Protein AF-A0A7C1KER1-F1 (afdb_monomer_lite)

Secondary structure (DSSP, 8-state):
--HHHHHHHHHHHHHHIIIIIHHHHHHHH-SSPPTTHHHHHHHHHHHHHHHHHHHHHHHHHSTTTS--TTT--SEEEEE-SEEEEEEEEEEETTEEPB-TTSSBPEEEEEEEE-SSSSS--EEETTT-PBP-SEEE-TTS-EEEEEEEEE--STTSPPEEEEE-EEESSTT-EEEPSSTTTSEEEETTSS-EEESSSTTEEEEE-HHHHHHHHHHHHHHHHHHHHIIIIIT---HHHHHHHHHHHHHHIIIIIHHHHHGGGSPPPPPPPP------------------------

pLDDT: mean 89.61, std 12.93, range [46.53, 98.62]

Structure (mmCIF, N/CA/C/O backbone):
data_AF-A0A7C1KER1-F1
#
_entry.id   AF-A0A7C1KER1-F1
#
loop_
_atom_site.group_PDB
_atom_site.id
_atom_site.type_symbol
_atom_site.label_atom_id
_atom_site.label_alt_id
_atom_site.label_comp_id
_atom_site.label_asym_id
_atom_site.label_entity_id
_atom_site.label_seq_id
_atom_site.pdbx_PDB_ins_code
_atom_site.Cartn_x
_atom_site.Cartn_y
_atom_site.Cartn_z
_atom_site.occupancy
_atom_site.B_iso_or_equiv
_atom_site.auth_seq_id
_atom_site.auth_comp_id
_atom_site.auth_asym_id
_atom_site.auth_atom_id
_atom_site.pdbx_PDB_model_num
ATOM 1 N N . MET A 1 1 ? -8.988 3.287 -21.711 1.00 72.38 1 MET A N 1
ATOM 2 C CA . MET A 1 1 ? -7.901 2.946 -22.658 1.00 72.38 1 MET A CA 1
ATOM 3 C C . MET A 1 1 ? -7.696 1.432 -22.670 1.00 72.38 1 MET A C 1
ATOM 5 O O . MET A 1 1 ? -7.763 0.826 -21.605 1.00 72.38 1 MET A O 1
ATOM 9 N N . SER A 1 2 ? -7.528 0.792 -23.833 1.00 92.00 2 SER A N 1
ATOM 10 C CA . SER A 1 2 ? -7.188 -0.641 -23.876 1.00 92.00 2 SER A CA 1
ATOM 11 C C . SER A 1 2 ? -5.742 -0.848 -23.399 1.00 92.00 2 SER A C 1
ATOM 13 O O . SER A 1 2 ? -4.897 0.019 -23.614 1.00 92.00 2 SER A O 1
ATOM 15 N N . LEU A 1 3 ? -5.445 -1.983 -22.750 1.00 94.56 3 LEU A N 1
ATOM 16 C CA . LEU A 1 3 ? -4.086 -2.287 -22.265 1.00 94.56 3 LEU A CA 1
ATOM 17 C C . LEU A 1 3 ? -3.060 -2.330 -23.409 1.00 94.56 3 LEU A C 1
ATOM 19 O O . LEU A 1 3 ? -1.920 -1.929 -23.224 1.00 94.56 3 LEU A O 1
ATOM 23 N N . ILE A 1 4 ? -3.483 -2.749 -24.604 1.00 96.69 4 ILE A N 1
ATOM 24 C CA . ILE A 1 4 ? -2.634 -2.782 -25.802 1.00 96.69 4 ILE A CA 1
ATOM 25 C C . ILE A 1 4 ? -2.242 -1.364 -26.234 1.00 96.69 4 ILE A C 1
ATOM 27 O O . ILE A 1 4 ? -1.081 -1.125 -26.548 1.00 96.69 4 ILE A O 1
ATOM 31 N N . LEU A 1 5 ? -3.185 -0.412 -26.228 1.00 96.50 5 LEU A N 1
ATOM 32 C CA . LEU A 1 5 ? -2.879 0.973 -26.593 1.00 96.50 5 LEU A CA 1
ATOM 33 C C . LEU A 1 5 ? -1.933 1.618 -25.575 1.00 96.50 5 LEU A C 1
ATOM 35 O O . LEU A 1 5 ? -0.994 2.303 -25.970 1.00 96.50 5 LEU A O 1
ATOM 39 N N . LEU A 1 6 ? -2.156 1.356 -24.280 1.00 96.19 6 LEU A N 1
ATOM 40 C CA . LEU A 1 6 ? -1.239 1.779 -23.223 1.00 96.19 6 LEU A CA 1
ATOM 41 C C . LEU A 1 6 ? 0.167 1.222 -23.466 1.00 96.19 6 LEU A C 1
ATOM 43 O O . LEU A 1 6 ? 1.127 1.985 -23.470 1.00 96.19 6 LEU A O 1
ATOM 47 N N . TRP A 1 7 ? 0.278 -0.085 -23.708 1.00 97.94 7 TRP A N 1
ATOM 48 C CA . TRP A 1 7 ? 1.554 -0.747 -23.964 1.00 97.94 7 TRP A CA 1
ATOM 49 C C . TRP A 1 7 ? 2.290 -0.136 -25.157 1.00 97.94 7 TRP A C 1
ATOM 51 O O . TRP A 1 7 ? 3.455 0.225 -25.027 1.00 97.94 7 TRP A O 1
ATOM 61 N N . LEU A 1 8 ? 1.605 0.057 -26.290 1.00 98.25 8 LEU A N 1
ATOM 62 C CA . LEU A 1 8 ? 2.191 0.674 -27.484 1.00 98.25 8 LEU A CA 1
ATOM 63 C C . LEU A 1 8 ? 2.715 2.086 -27.203 1.00 98.25 8 LEU A C 1
ATOM 65 O O . LEU A 1 8 ? 3.824 2.421 -27.617 1.00 98.25 8 LEU A O 1
ATOM 69 N N . LEU A 1 9 ? 1.942 2.902 -26.480 1.00 98.00 9 LEU A N 1
ATOM 70 C CA . LEU A 1 9 ? 2.344 4.259 -26.116 1.00 98.00 9 LEU A CA 1
ATOM 71 C C . LEU A 1 9 ? 3.572 4.250 -25.196 1.00 98.00 9 LEU A C 1
ATOM 73 O O . LEU A 1 9 ? 4.526 4.985 -25.438 1.00 98.00 9 LEU A O 1
ATOM 77 N N . VAL A 1 10 ? 3.566 3.397 -24.170 1.00 97.75 10 VAL A N 1
ATOM 78 C CA . VAL A 1 10 ? 4.682 3.265 -23.225 1.00 97.75 10 VAL A CA 1
ATOM 79 C C . VAL A 1 10 ? 5.945 2.794 -23.947 1.00 97.75 10 VAL A C 1
ATOM 81 O O . VAL A 1 10 ? 7.002 3.391 -23.763 1.00 97.75 10 VAL A O 1
ATOM 84 N N . VAL A 1 11 ? 5.847 1.782 -24.815 1.00 98.31 11 VAL A N 1
ATOM 85 C CA . VAL A 1 11 ? 6.980 1.296 -25.619 1.00 98.31 11 VAL A CA 1
ATOM 86 C C . VAL A 1 11 ? 7.509 2.391 -26.544 1.00 98.31 11 VAL A C 1
ATOM 88 O O . VAL A 1 11 ? 8.720 2.562 -26.632 1.00 98.31 11 VAL A O 1
ATOM 91 N N . LEU A 1 12 ? 6.641 3.168 -27.197 1.00 98.50 12 LEU A N 1
ATOM 92 C CA . LEU A 1 12 ? 7.066 4.264 -28.073 1.00 98.50 12 LEU A CA 1
ATOM 93 C C . LEU A 1 12 ? 7.839 5.348 -27.306 1.00 98.50 12 LEU A C 1
ATOM 95 O O . LEU A 1 12 ? 8.902 5.784 -27.751 1.00 98.50 12 LEU A O 1
ATOM 99 N N . VAL A 1 13 ? 7.332 5.759 -26.140 1.00 98.25 13 VAL A N 1
ATOM 100 C CA . VAL A 1 13 ? 7.991 6.755 -25.280 1.00 98.25 13 VAL A CA 1
ATOM 101 C C . VAL A 1 13 ? 9.328 6.226 -24.758 1.00 98.25 13 VAL A C 1
ATOM 103 O O . VAL A 1 13 ? 10.340 6.924 -24.834 1.00 98.25 13 VAL A O 1
ATOM 106 N N . LEU A 1 14 ? 9.364 4.979 -24.280 1.00 98.25 14 LEU A N 1
ATOM 107 C CA . LEU A 1 14 ? 10.594 4.345 -23.805 1.00 98.25 14 LEU A CA 1
ATOM 108 C C . LEU A 1 14 ? 11.610 4.147 -24.930 1.00 98.25 14 LEU A C 1
ATOM 110 O O . LEU A 1 14 ? 12.801 4.309 -24.695 1.00 98.25 14 LEU A O 1
ATOM 114 N N . PHE A 1 15 ? 11.170 3.845 -26.152 1.00 98.50 15 PHE A N 1
ATOM 115 C CA . PHE A 1 15 ? 12.058 3.750 -27.306 1.00 98.50 15 PHE A CA 1
ATOM 116 C C . PHE A 1 15 ? 12.732 5.092 -27.591 1.00 98.50 15 PHE A C 1
ATOM 118 O O . PHE A 1 15 ? 13.951 5.134 -27.737 1.00 98.50 15 PHE A O 1
ATOM 125 N N . ALA A 1 16 ? 11.973 6.191 -27.604 1.00 98.25 16 ALA A N 1
ATOM 126 C CA . ALA A 1 16 ? 12.541 7.526 -27.777 1.00 98.25 16 ALA A CA 1
ATOM 127 C C . ALA A 1 16 ? 13.537 7.874 -26.655 1.00 98.25 16 ALA A C 1
ATOM 129 O O . ALA A 1 16 ? 14.621 8.391 -26.934 1.00 98.25 16 ALA A O 1
ATOM 130 N N . LEU A 1 17 ? 13.207 7.532 -25.404 1.00 98.06 17 LEU A N 1
ATOM 131 C CA . LEU A 1 17 ? 14.088 7.723 -24.251 1.00 98.06 17 LEU A CA 1
ATOM 132 C C . LEU A 1 17 ? 15.383 6.904 -24.372 1.00 98.06 17 LEU A C 1
ATOM 134 O O . LEU A 1 17 ? 16.470 7.457 -24.218 1.00 98.06 17 LEU A O 1
ATOM 138 N N . PHE A 1 18 ? 15.285 5.606 -24.662 1.00 98.25 18 PHE A N 1
ATOM 139 C CA . PHE A 1 18 ? 16.445 4.722 -24.764 1.00 98.25 18 PHE A CA 1
ATOM 140 C C . PHE A 1 18 ? 17.305 5.027 -25.977 1.00 98.25 18 PHE A C 1
ATOM 142 O O . PHE A 1 18 ? 18.526 4.994 -25.874 1.00 98.25 18 PHE A O 1
ATOM 149 N N . TRP A 1 19 ? 16.697 5.345 -27.116 1.00 98.25 19 TRP A N 1
ATOM 150 C CA . TRP A 1 19 ? 17.455 5.661 -28.313 1.00 98.25 19 TRP A CA 1
ATOM 151 C C . TRP A 1 19 ? 18.110 7.039 -28.202 1.00 98.25 19 TRP A C 1
ATOM 153 O O . TRP A 1 19 ? 19.328 7.146 -28.299 1.00 98.25 19 TRP A O 1
ATOM 163 N N . 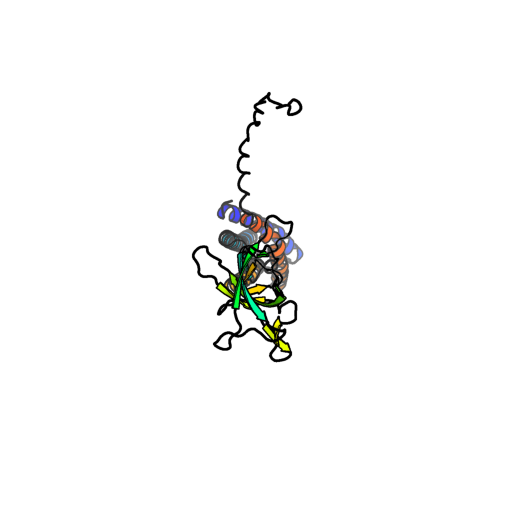GLY A 1 20 ? 17.333 8.091 -27.934 1.00 97.75 20 GLY A N 1
ATOM 164 C CA . GLY A 1 20 ? 17.857 9.454 -27.848 1.00 97.75 20 GLY A CA 1
ATOM 165 C C . GLY A 1 20 ? 18.735 9.669 -26.616 1.00 97.75 20 GLY A C 1
ATOM 166 O O . GLY A 1 20 ? 19.894 10.067 -26.731 1.00 97.75 20 GLY A O 1
ATOM 167 N N . GLY A 1 21 ? 18.206 9.362 -25.430 1.00 97.06 21 GLY A N 1
ATOM 168 C CA . GLY A 1 21 ? 18.941 9.497 -24.172 1.00 97.06 21 GLY A CA 1
ATOM 169 C C . GLY A 1 21 ? 20.136 8.551 -24.091 1.00 97.06 21 GLY A C 1
ATOM 170 O O . GLY A 1 21 ? 21.196 8.940 -23.606 1.00 97.06 21 GLY A O 1
ATOM 171 N N . GLY A 1 22 ? 20.002 7.338 -24.630 1.00 97.19 22 GLY A N 1
ATOM 172 C CA . GLY A 1 22 ? 21.097 6.379 -24.683 1.00 97.19 22 GLY A CA 1
ATOM 173 C C . GLY A 1 22 ? 22.231 6.802 -25.616 1.00 97.19 22 GLY A C 1
ATOM 174 O O . GLY A 1 22 ? 23.381 6.673 -25.216 1.00 97.19 22 GLY A O 1
ATOM 175 N N . LEU A 1 23 ? 21.946 7.382 -26.791 1.00 97.81 23 LEU A N 1
ATOM 176 C CA . LEU A 1 23 ? 22.988 7.937 -27.669 1.00 97.81 23 LEU A CA 1
ATOM 177 C C . LEU A 1 23 ? 23.748 9.087 -27.000 1.00 97.81 23 LEU A C 1
ATOM 179 O O . LEU A 1 23 ? 24.972 9.141 -27.086 1.00 97.81 23 LEU A O 1
ATOM 183 N N . LEU A 1 24 ? 23.037 9.982 -26.305 1.00 97.88 24 LEU A N 1
ATOM 184 C CA . LEU A 1 24 ? 23.662 11.080 -25.562 1.00 97.88 24 LEU A CA 1
ATOM 185 C C . LEU A 1 24 ? 24.540 10.556 -24.423 1.00 97.88 24 LEU A C 1
ATOM 187 O O . LEU A 1 24 ? 25.696 10.949 -24.304 1.00 97.88 24 LEU A O 1
ATOM 191 N N . ALA A 1 25 ? 24.012 9.641 -23.610 1.00 97.00 25 ALA A N 1
ATOM 192 C CA . ALA A 1 25 ? 24.762 9.031 -22.520 1.00 97.00 25 ALA A CA 1
ATOM 193 C C . ALA A 1 25 ? 25.982 8.254 -23.039 1.00 97.00 25 ALA A C 1
ATOM 195 O O . ALA A 1 25 ? 27.061 8.344 -22.453 1.00 97.00 25 ALA A O 1
ATOM 196 N N . GLN A 1 26 ? 25.837 7.531 -24.157 1.00 96.12 26 GLN A N 1
ATOM 197 C CA . GLN A 1 26 ? 26.950 6.809 -24.761 1.00 96.12 26 GLN A CA 1
ATOM 198 C C . GLN A 1 26 ? 28.018 7.753 -25.312 1.00 96.12 26 GLN A C 1
ATOM 200 O O . GLN A 1 26 ? 29.186 7.563 -25.002 1.00 96.12 26 GLN A O 1
ATOM 205 N N . GLY A 1 27 ? 27.634 8.819 -26.016 1.00 96.94 27 GLY A N 1
ATOM 206 C CA . GLY A 1 27 ? 28.583 9.818 -26.513 1.00 96.94 27 GLY A CA 1
ATOM 207 C C . GLY A 1 27 ? 29.282 10.633 -25.416 1.00 96.94 27 GLY A C 1
ATOM 208 O O . GLY A 1 27 ? 30.367 11.155 -25.649 1.00 96.94 27 GLY A O 1
ATOM 209 N N . LEU A 1 28 ? 28.683 10.748 -24.224 1.00 97.38 28 LEU A N 1
ATOM 210 C CA . LEU A 1 28 ? 29.289 11.443 -23.082 1.00 97.38 28 LEU A CA 1
ATOM 211 C C . LEU A 1 28 ? 30.263 10.566 -22.289 1.00 97.38 28 LEU A C 1
ATOM 213 O O . LEU A 1 28 ? 31.280 11.065 -21.811 1.00 97.38 28 LEU A O 1
ATOM 217 N N . TRP A 1 29 ? 29.940 9.286 -22.093 1.00 97.75 29 TRP A N 1
ATOM 218 C CA . TRP A 1 29 ? 30.707 8.400 -21.208 1.00 97.75 29 TRP A CA 1
ATOM 219 C C . TRP A 1 29 ? 31.610 7.405 -21.935 1.00 97.75 29 TRP A C 1
ATOM 221 O O . TRP A 1 29 ? 32.496 6.829 -21.304 1.00 97.75 29 TRP A O 1
ATOM 231 N N . TYR A 1 30 ? 31.393 7.183 -23.230 1.00 96.56 30 TYR A N 1
ATOM 232 C CA . TYR A 1 30 ? 32.077 6.166 -24.020 1.00 96.56 30 TYR A CA 1
ATOM 233 C C . TYR A 1 30 ? 32.629 6.760 -25.313 1.00 96.56 30 TYR A C 1
ATOM 235 O O . TYR A 1 30 ? 32.163 7.783 -25.806 1.00 96.56 30 TYR A O 1
ATOM 243 N N . GLN A 1 31 ? 33.653 6.105 -25.858 1.00 97.06 31 GLN A N 1
ATOM 244 C CA . GLN A 1 31 ? 34.284 6.527 -27.112 1.00 97.06 31 GLN A CA 1
ATOM 245 C C . GLN A 1 31 ? 33.510 6.038 -28.340 1.00 97.06 31 GLN A C 1
ATOM 247 O O . GLN A 1 31 ? 33.535 6.690 -29.380 1.00 97.06 31 GLN A O 1
ATOM 252 N N . GLU A 1 32 ? 32.808 4.913 -28.211 1.00 95.88 32 GLU A N 1
ATOM 253 C CA . GLU A 1 32 ? 32.056 4.277 -29.287 1.00 95.88 32 GLU A CA 1
ATOM 254 C C . GLU A 1 32 ? 30.635 3.960 -28.818 1.00 95.88 32 GLU A C 1
ATOM 256 O O . GLU A 1 32 ? 30.407 3.570 -27.669 1.00 95.88 32 GLU A O 1
ATOM 261 N N . VAL A 1 33 ? 29.677 4.146 -29.725 1.00 96.62 33 VAL A N 1
ATOM 262 C CA . VAL A 1 33 ? 28.281 3.750 -29.524 1.00 96.62 33 VAL A CA 1
ATOM 263 C C . VAL A 1 33 ? 28.167 2.253 -29.785 1.00 96.62 33 VAL A C 1
ATOM 265 O O . VAL A 1 33 ? 28.758 1.742 -30.732 1.00 96.62 33 VAL A O 1
ATOM 268 N N . ALA A 1 34 ? 27.382 1.552 -28.972 1.00 95.38 34 ALA A N 1
ATOM 269 C CA . ALA A 1 34 ? 27.182 0.117 -29.129 1.00 95.38 34 ALA A CA 1
ATOM 270 C C . ALA A 1 34 ? 26.557 -0.238 -30.492 1.00 95.38 34 ALA A C 1
ATOM 272 O O . ALA A 1 34 ? 25.632 0.425 -30.971 1.00 95.38 34 ALA A O 1
ATOM 273 N N . ASP A 1 35 ? 27.008 -1.339 -31.091 1.00 96.25 35 ASP A N 1
ATOM 274 C CA . ASP A 1 35 ? 26.502 -1.801 -32.385 1.00 96.25 35 ASP A CA 1
ATOM 275 C C . ASP A 1 35 ? 24.994 -2.067 -32.363 1.00 96.25 35 ASP A C 1
ATOM 277 O O . ASP A 1 35 ? 24.446 -2.592 -31.388 1.00 96.25 35 ASP A O 1
ATOM 281 N N . LEU A 1 36 ? 24.319 -1.768 -33.481 1.00 96.69 36 LEU A N 1
ATOM 282 C CA . LEU A 1 36 ? 22.872 -1.970 -33.656 1.00 96.69 36 LEU A CA 1
ATOM 283 C C . LEU A 1 36 ? 22.030 -1.260 -32.579 1.00 96.69 36 LEU A C 1
ATOM 285 O O . LEU A 1 36 ? 20.966 -1.748 -32.183 1.00 96.69 36 LEU A O 1
ATOM 289 N N . PHE A 1 37 ? 22.488 -0.092 -32.118 1.00 96.31 37 PHE A N 1
ATOM 290 C CA . PHE A 1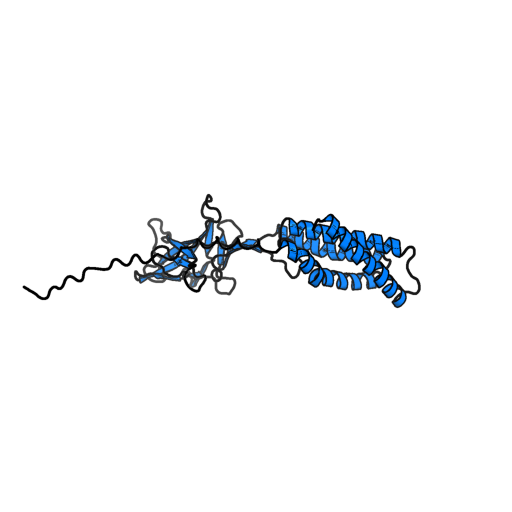 37 ? 21.868 0.642 -31.016 1.00 96.31 37 PHE A CA 1
ATOM 291 C C . PHE A 1 37 ? 20.344 0.844 -31.138 1.00 96.31 37 PHE A C 1
ATOM 293 O O . PHE A 1 37 ? 19.647 0.584 -30.156 1.00 96.31 37 PHE A O 1
ATOM 300 N N . PRO A 1 38 ? 19.769 1.206 -32.309 1.00 97.69 38 PRO A N 1
ATOM 301 C CA . PRO A 1 38 ? 18.316 1.350 -32.434 1.00 97.69 38 PRO A CA 1
ATOM 302 C C . PRO A 1 38 ? 17.552 0.053 -32.134 1.00 97.69 38 PRO A C 1
ATOM 304 O O . PRO A 1 38 ? 16.528 0.080 -31.458 1.00 97.69 38 PRO A O 1
ATOM 307 N N . LEU A 1 39 ? 18.061 -1.102 -32.578 1.00 98.00 39 LEU A N 1
ATOM 308 C CA . LEU A 1 39 ? 17.416 -2.395 -32.329 1.00 98.00 39 LEU A CA 1
ATOM 309 C C . LEU A 1 39 ? 17.484 -2.774 -30.843 1.00 98.00 39 LEU A C 1
ATOM 311 O O . LEU A 1 39 ? 16.512 -3.280 -30.282 1.00 98.00 39 LEU A O 1
ATOM 315 N N . ARG A 1 40 ? 18.608 -2.474 -30.185 1.00 98.12 40 ARG A N 1
ATOM 316 C CA . ARG A 1 40 ? 18.766 -2.653 -28.734 1.00 98.12 40 ARG A CA 1
ATOM 317 C C . ARG A 1 40 ? 17.810 -1.757 -27.952 1.00 98.12 40 ARG A C 1
ATOM 319 O O . ARG A 1 40 ? 17.168 -2.231 -27.020 1.00 98.12 40 ARG A O 1
ATOM 326 N N . ALA A 1 41 ? 17.655 -0.499 -28.367 1.00 98.12 41 ALA A N 1
ATOM 327 C CA . ALA A 1 41 ? 16.699 0.429 -27.771 1.00 98.12 41 ALA A CA 1
ATOM 328 C C . ALA A 1 41 ? 15.252 -0.073 -27.895 1.00 98.12 41 ALA A C 1
ATOM 330 O O . ALA A 1 41 ? 14.502 0.021 -26.926 1.00 98.12 41 ALA A O 1
ATOM 331 N N . ILE A 1 42 ? 14.873 -0.677 -29.031 1.00 98.44 42 ILE A N 1
ATOM 332 C CA . ILE A 1 42 ? 13.568 -1.347 -29.179 1.00 98.44 42 ILE A CA 1
ATOM 333 C C . ILE A 1 42 ? 13.440 -2.497 -28.175 1.00 98.44 42 ILE A C 1
ATOM 335 O O . ILE A 1 42 ? 12.438 -2.579 -27.468 1.00 98.44 42 ILE A O 1
ATOM 339 N N . GLY A 1 43 ? 14.453 -3.365 -28.075 1.00 98.31 43 GLY A N 1
ATOM 340 C CA . GLY A 1 43 ? 14.449 -4.487 -27.131 1.00 98.31 43 GLY A CA 1
ATOM 341 C C . GLY A 1 43 ? 14.282 -4.041 -25.674 1.00 98.31 43 GLY A C 1
ATOM 342 O O . GLY A 1 43 ? 13.447 -4.584 -24.951 1.00 98.31 43 GLY A O 1
ATOM 343 N N . ALA A 1 44 ? 15.015 -3.004 -25.264 1.00 98.44 44 ALA A N 1
ATOM 344 C CA . ALA A 1 44 ? 14.907 -2.402 -23.937 1.00 98.44 44 ALA A CA 1
ATOM 345 C C . ALA A 1 44 ? 13.515 -1.790 -23.699 1.00 98.44 44 ALA A C 1
ATOM 347 O O . ALA A 1 44 ? 12.900 -2.032 -22.658 1.00 98.44 44 ALA A O 1
ATOM 348 N N . ALA A 1 45 ? 12.986 -1.048 -24.677 1.00 98.56 45 ALA A N 1
ATOM 349 C CA . ALA A 1 45 ? 11.668 -0.424 -24.596 1.00 98.56 45 ALA A CA 1
ATOM 350 C C . ALA A 1 45 ? 10.543 -1.454 -24.463 1.00 98.56 45 ALA A C 1
ATOM 352 O O . ALA A 1 45 ? 9.662 -1.295 -23.621 1.00 98.56 45 ALA A O 1
ATOM 353 N N . VAL A 1 46 ? 10.592 -2.530 -25.252 1.00 98.62 46 VAL A N 1
ATOM 354 C CA . VAL A 1 46 ? 9.625 -3.632 -25.179 1.00 98.62 46 VAL A CA 1
ATOM 355 C C . VAL A 1 46 ? 9.706 -4.336 -23.829 1.00 98.62 46 VAL A C 1
ATOM 357 O O . VAL A 1 46 ? 8.663 -4.595 -23.230 1.00 98.62 46 VAL A O 1
ATOM 360 N N . LEU A 1 47 ? 10.911 -4.615 -23.324 1.00 98.62 47 LEU A N 1
ATOM 361 C CA . LEU A 1 47 ? 11.099 -5.273 -22.031 1.00 98.62 47 LEU A CA 1
ATOM 362 C C . LEU A 1 47 ? 10.487 -4.449 -20.888 1.00 98.62 47 LEU A C 1
ATOM 364 O O . LEU A 1 47 ? 9.611 -4.936 -20.169 1.00 98.62 47 LEU A O 1
ATOM 368 N N . VAL A 1 48 ? 10.907 -3.189 -20.749 1.00 98.62 48 VAL A N 1
ATOM 369 C CA . VAL A 1 48 ? 10.437 -2.307 -19.671 1.00 98.62 48 VAL A CA 1
ATOM 370 C C . VAL A 1 48 ? 8.955 -1.973 -19.851 1.00 98.62 48 VAL A C 1
ATOM 372 O O . VAL A 1 48 ? 8.181 -2.070 -18.903 1.00 98.62 48 VAL A O 1
ATOM 375 N N . GLY A 1 49 ? 8.514 -1.657 -21.071 1.00 98.56 49 GLY A N 1
ATOM 376 C CA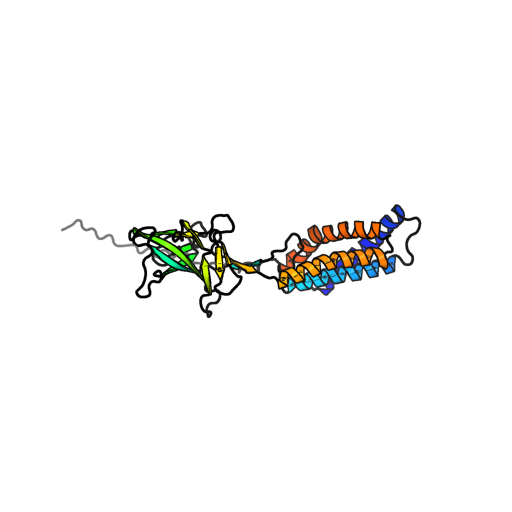 . GLY A 1 49 ? 7.118 -1.320 -21.348 1.00 98.56 49 GLY A CA 1
ATOM 377 C C . GLY A 1 49 ? 6.150 -2.473 -21.081 1.00 98.56 49 GLY A C 1
ATOM 378 O O . GLY A 1 49 ? 5.055 -2.251 -20.555 1.00 98.56 49 GLY A O 1
ATOM 379 N N . SER A 1 50 ? 6.559 -3.713 -21.362 1.00 98.56 50 SER A N 1
ATOM 380 C CA . SER A 1 50 ? 5.771 -4.907 -21.028 1.00 98.56 50 SER A CA 1
ATOM 381 C C . SER A 1 50 ? 5.663 -5.105 -19.522 1.00 98.56 50 SER A C 1
ATOM 383 O O . SER A 1 50 ? 4.574 -5.388 -19.027 1.00 98.56 50 SER A O 1
ATOM 385 N N . TYR A 1 51 ? 6.758 -4.892 -18.790 1.00 98.62 51 TYR A N 1
ATOM 386 C CA . TYR A 1 51 ? 6.757 -4.959 -17.333 1.00 98.62 51 TYR A CA 1
ATOM 387 C C . TYR A 1 51 ? 5.820 -3.912 -16.703 1.00 98.62 51 TYR A C 1
ATOM 389 O O . TYR A 1 51 ? 4.964 -4.256 -15.890 1.00 98.62 51 T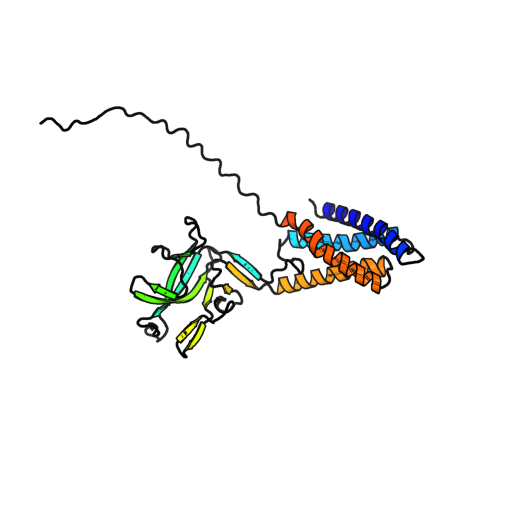YR A O 1
ATOM 397 N N . LEU A 1 52 ? 5.906 -2.648 -17.134 1.00 98.31 52 LEU A N 1
ATOM 398 C CA . LEU A 1 52 ? 5.019 -1.589 -16.635 1.00 98.31 52 LEU A CA 1
ATOM 399 C C . LEU A 1 52 ? 3.551 -1.866 -16.976 1.00 98.31 52 LEU A C 1
ATOM 401 O O . LEU A 1 52 ? 2.673 -1.698 -16.134 1.00 98.31 52 LEU A O 1
ATOM 405 N N . THR A 1 53 ? 3.275 -2.348 -18.188 1.00 97.94 53 THR A N 1
ATOM 406 C CA . THR A 1 53 ? 1.907 -2.701 -18.599 1.00 97.94 53 THR A CA 1
ATOM 407 C C . THR A 1 53 ? 1.361 -3.875 -17.790 1.00 97.94 53 THR A C 1
ATOM 409 O O . THR A 1 53 ? 0.191 -3.849 -17.409 1.00 97.94 53 THR A O 1
ATOM 412 N N . LEU A 1 54 ? 2.184 -4.889 -17.498 1.00 97.94 54 LEU A N 1
ATOM 413 C CA . LEU A 1 54 ? 1.813 -5.994 -16.612 1.00 97.94 54 LEU A CA 1
ATOM 414 C C . LEU A 1 54 ? 1.404 -5.463 -15.236 1.00 97.94 54 LEU A C 1
ATOM 416 O O . LEU A 1 54 ? 0.353 -5.847 -14.730 1.00 97.94 54 LEU A O 1
ATOM 420 N N . TRP A 1 55 ? 2.189 -4.553 -14.661 1.00 97.75 55 TRP A N 1
ATOM 421 C CA . TRP A 1 55 ? 1.878 -3.975 -13.356 1.00 97.75 55 TRP A CA 1
ATOM 422 C C . TRP A 1 55 ? 0.570 -3.177 -13.384 1.00 97.75 55 TRP A C 1
ATOM 424 O O . TRP A 1 55 ? -0.301 -3.395 -12.547 1.00 97.75 55 TRP A O 1
ATOM 434 N N . VAL A 1 56 ? 0.354 -2.344 -14.407 1.00 97.00 56 VAL A N 1
ATOM 435 C CA . VAL A 1 56 ? -0.924 -1.629 -14.588 1.00 97.00 56 VAL A CA 1
ATOM 436 C C . VAL A 1 56 ? -2.096 -2.596 -14.773 1.00 97.00 56 VAL A C 1
ATOM 438 O O . VAL A 1 56 ? -3.200 -2.333 -14.302 1.00 97.00 56 VAL A O 1
ATOM 441 N N . ALA A 1 57 ? -1.888 -3.734 -15.438 1.00 96.81 57 ALA A N 1
ATOM 442 C CA . ALA A 1 57 ? -2.918 -4.756 -15.574 1.00 96.81 57 ALA A CA 1
ATOM 443 C C . ALA A 1 57 ? -3.255 -5.433 -14.233 1.00 96.81 57 ALA A C 1
ATOM 445 O O . ALA A 1 57 ? -4.418 -5.778 -14.017 1.00 96.81 57 ALA A O 1
ATOM 446 N N . LEU A 1 58 ? -2.272 -5.610 -13.343 1.00 96.19 58 LEU A N 1
ATOM 447 C CA . LEU A 1 58 ? -2.488 -6.103 -11.979 1.00 96.19 58 LEU A CA 1
ATOM 448 C C . LEU A 1 58 ? -3.247 -5.077 -11.130 1.00 96.19 58 LEU A C 1
ATOM 450 O O . LEU A 1 58 ? -4.259 -5.438 -10.534 1.00 96.19 58 LEU A O 1
ATOM 454 N N . ASP A 1 59 ? -2.833 -3.808 -11.150 1.00 95.19 59 ASP A N 1
ATOM 455 C CA . ASP A 1 59 ? -3.528 -2.720 -10.444 1.00 95.19 59 ASP A CA 1
ATOM 456 C C . ASP A 1 59 ? -4.964 -2.548 -10.967 1.00 95.19 59 ASP A C 1
ATOM 458 O O . ASP A 1 59 ? -5.898 -2.436 -10.191 1.00 95.19 59 ASP A O 1
ATOM 462 N N . ARG A 1 60 ? -5.213 -2.696 -12.273 1.00 94.12 60 ARG A N 1
ATOM 463 C CA . ARG A 1 60 ? -6.585 -2.674 -12.809 1.00 94.12 60 ARG A CA 1
ATOM 464 C C . ARG A 1 60 ? -7.478 -3.806 -12.274 1.00 94.12 60 ARG A C 1
ATOM 466 O O . ARG A 1 60 ? -8.696 -3.649 -12.241 1.00 94.12 60 ARG A O 1
ATOM 473 N N . ARG A 1 61 ? -6.908 -4.965 -11.926 1.00 94.19 61 ARG A N 1
ATOM 474 C CA . ARG A 1 61 ? -7.657 -6.111 -11.369 1.00 94.19 61 ARG A CA 1
ATOM 475 C C . ARG A 1 61 ? -7.858 -5.996 -9.863 1.00 94.19 61 ARG A C 1
ATOM 477 O O . ARG A 1 61 ? -8.867 -6.477 -9.359 1.00 94.19 61 ARG A O 1
ATOM 484 N N . ALA A 1 62 ? -6.899 -5.397 -9.170 1.00 92.62 62 ALA A N 1
ATOM 485 C CA . ALA A 1 62 ? -6.912 -5.201 -7.730 1.00 92.62 62 ALA A CA 1
ATOM 486 C C . ALA A 1 62 ? -6.357 -3.802 -7.394 1.00 92.62 62 ALA A C 1
ATOM 488 O O . ALA A 1 62 ? -5.195 -3.695 -6.986 1.00 92.62 62 ALA A O 1
ATOM 489 N N . PRO A 1 63 ? -7.159 -2.736 -7.597 1.00 92.62 63 PRO A N 1
ATOM 490 C CA . PRO A 1 63 ? -6.692 -1.357 -7.454 1.00 92.62 63 PRO A CA 1
ATOM 491 C C . PRO A 1 63 ? -6.116 -1.089 -6.068 1.00 92.62 63 PRO A C 1
ATOM 493 O O . PRO A 1 63 ? -6.744 -1.425 -5.065 1.00 92.62 63 PRO A O 1
ATOM 496 N N . GLY A 1 64 ? -4.911 -0.516 -6.019 1.00 90.19 64 GLY A N 1
ATOM 497 C CA . GLY A 1 64 ? -4.240 -0.147 -4.766 1.00 90.19 64 GLY A CA 1
ATOM 498 C C . GLY A 1 64 ? -3.704 -1.316 -3.928 1.00 90.19 64 GLY A C 1
ATOM 499 O O . GLY A 1 64 ? -3.118 -1.083 -2.878 1.00 90.19 64 GLY A O 1
ATOM 500 N N . LYS A 1 65 ? -3.863 -2.580 -4.362 1.00 91.31 65 LYS A N 1
ATOM 501 C CA . LYS A 1 65 ? -3.291 -3.725 -3.623 1.00 91.31 65 LYS A CA 1
ATOM 502 C C . LYS A 1 65 ? -1.787 -3.871 -3.869 1.00 91.31 65 LYS A C 1
ATOM 504 O O . LYS A 1 65 ? -1.023 -4.110 -2.942 1.00 91.31 65 LYS A O 1
ATOM 509 N N . TYR A 1 66 ? -1.349 -3.734 -5.121 1.00 94.00 66 TYR A N 1
ATOM 510 C CA . TYR A 1 66 ? 0.044 -3.974 -5.521 1.00 94.00 66 TYR A CA 1
ATOM 511 C C . TYR A 1 66 ? 0.787 -2.669 -5.796 1.00 94.00 66 TYR A C 1
ATOM 513 O O . TYR A 1 66 ? 1.073 -2.345 -6.950 1.00 94.00 66 TYR A O 1
ATOM 521 N N . ASP A 1 67 ? 1.069 -1.914 -4.739 1.00 93.94 67 ASP A N 1
ATOM 522 C CA . ASP A 1 67 ? 1.645 -0.576 -4.855 1.00 93.94 67 ASP A CA 1
ATOM 523 C C . ASP A 1 67 ? 3.180 -0.522 -4.899 1.00 93.94 67 ASP A C 1
ATOM 525 O O . ASP A 1 67 ? 3.896 -1.521 -4.747 1.00 93.94 67 ASP A O 1
ATOM 529 N N . THR A 1 68 ? 3.701 0.680 -5.148 1.00 94.88 68 THR A N 1
ATOM 530 C CA . THR A 1 68 ? 5.143 0.955 -5.051 1.00 94.88 68 THR A CA 1
ATOM 531 C C . THR A 1 68 ? 5.618 0.898 -3.596 1.00 94.88 68 THR A C 1
ATOM 533 O O . THR A 1 68 ? 4.815 1.041 -2.678 1.00 94.88 68 THR A O 1
ATOM 536 N N . LEU A 1 69 ? 6.930 0.759 -3.361 1.00 92.94 69 LEU A N 1
ATOM 537 C CA . LEU A 1 69 ? 7.509 0.745 -2.002 1.00 92.94 69 LEU A CA 1
ATOM 538 C C . LEU A 1 69 ? 7.112 1.948 -1.124 1.00 92.94 69 LEU A C 1
ATOM 540 O O . LEU A 1 69 ? 7.219 1.857 0.095 1.00 92.94 69 LEU A O 1
ATOM 544 N N . PHE A 1 70 ? 6.693 3.063 -1.727 1.00 91.25 70 PHE A N 1
ATOM 545 C CA . PHE A 1 70 ? 6.370 4.305 -1.021 1.00 91.25 70 PHE A CA 1
ATOM 546 C C . PHE A 1 70 ? 4.879 4.468 -0.712 1.00 91.25 70 PHE A C 1
ATOM 548 O O . PHE A 1 70 ? 4.536 5.192 0.216 1.00 91.25 70 PHE A O 1
ATOM 555 N N . GLU A 1 71 ? 4.005 3.807 -1.472 1.00 87.56 71 GLU A N 1
ATOM 556 C CA . GLU A 1 71 ? 2.543 3.871 -1.298 1.00 87.56 71 GLU A CA 1
ATOM 557 C C . GLU A 1 71 ? 1.963 2.566 -0.732 1.00 87.56 71 GLU A C 1
ATOM 559 O O . GLU A 1 71 ? 0.766 2.458 -0.489 1.00 87.56 71 GLU A O 1
ATOM 564 N N . PHE A 1 72 ? 2.812 1.562 -0.517 1.00 85.69 72 PHE A N 1
ATOM 565 C CA . PHE A 1 72 ? 2.404 0.243 -0.068 1.00 85.69 72 PHE A CA 1
ATOM 566 C C . PHE A 1 72 ? 1.823 0.258 1.356 1.00 85.69 72 PHE A C 1
ATOM 568 O O . PHE A 1 72 ? 2.515 0.598 2.318 1.00 85.69 72 PHE A O 1
ATOM 575 N N . ALA A 1 73 ? 0.579 -0.207 1.495 1.00 86.88 73 ALA A N 1
ATOM 576 C CA . ALA A 1 73 ? -0.039 -0.511 2.780 1.00 86.88 73 ALA A CA 1
ATOM 577 C C . ALA A 1 73 ? 0.027 -2.031 3.051 1.00 86.88 73 ALA A C 1
ATOM 579 O O . ALA A 1 73 ? -0.501 -2.811 2.255 1.00 86.88 73 ALA A O 1
ATOM 580 N N . PRO A 1 74 ? 0.635 -2.487 4.165 1.00 89.56 74 PRO A N 1
ATOM 581 C CA . PRO A 1 74 ? 0.687 -3.914 4.518 1.00 89.56 74 PRO A CA 1
ATOM 582 C C . PRO A 1 74 ? -0.675 -4.493 4.935 1.00 89.56 74 PRO A C 1
ATOM 584 O O . PRO A 1 74 ? -0.827 -5.708 5.103 1.00 89.56 74 PRO A O 1
ATOM 587 N N . GLU A 1 75 ? -1.662 -3.623 5.111 1.00 92.00 75 GLU A N 1
ATOM 588 C CA . GLU A 1 75 ? -2.962 -3.928 5.680 1.00 92.00 75 GLU A CA 1
ATOM 589 C C . GLU A 1 75 ? -4.071 -3.403 4.778 1.00 92.00 75 GLU A C 1
ATOM 591 O O . GLU A 1 75 ? -3.993 -2.297 4.241 1.00 92.00 75 GLU A O 1
ATOM 596 N N . GLU A 1 76 ? -5.126 -4.198 4.651 1.00 91.69 76 GLU A N 1
ATOM 597 C CA . GLU A 1 76 ? -6.375 -3.789 4.026 1.00 91.69 76 GLU A CA 1
ATOM 598 C C . GLU A 1 76 ? -7.295 -3.211 5.106 1.00 91.69 76 GLU A C 1
ATOM 600 O O . GLU A 1 76 ? -7.490 -3.816 6.162 1.00 91.69 76 GLU A O 1
ATOM 605 N N . GLN A 1 77 ? -7.833 -2.021 4.849 1.00 92.56 77 GLN A N 1
ATOM 606 C CA . GLN A 1 77 ? -8.764 -1.344 5.747 1.00 92.56 77 GLN A CA 1
ATOM 607 C C . GLN A 1 77 ? -10.196 -1.645 5.311 1.00 92.56 77 GLN A C 1
ATOM 609 O O . GLN A 1 77 ? -10.613 -1.260 4.219 1.00 92.56 77 GLN A O 1
ATOM 614 N N . VAL A 1 78 ? -10.954 -2.323 6.171 1.00 93.94 78 VAL A N 1
ATOM 615 C CA . VAL A 1 78 ? -12.360 -2.663 5.932 1.00 93.94 78 VAL A CA 1
ATOM 616 C C . VAL A 1 78 ? -13.234 -1.797 6.840 1.00 93.94 78 VAL A C 1
ATOM 618 O O . VAL A 1 78 ? -13.225 -2.007 8.057 1.00 93.94 78 VAL A O 1
ATOM 621 N N . PRO A 1 79 ? -13.961 -0.803 6.299 1.00 93.69 79 PRO A N 1
ATOM 622 C CA . PRO A 1 79 ? -14.800 0.060 7.113 1.00 93.69 79 PRO A CA 1
ATOM 623 C C . PRO A 1 79 ? -16.058 -0.673 7.598 1.00 93.69 79 PRO A C 1
ATOM 625 O O . PRO A 1 79 ? -16.588 -1.542 6.908 1.00 93.69 79 PRO A O 1
ATOM 628 N N . PHE A 1 80 ? -16.568 -0.282 8.763 1.00 94.44 80 PHE A N 1
ATOM 629 C CA . PHE A 1 80 ? -17.851 -0.731 9.299 1.00 94.44 80 PHE A CA 1
ATOM 630 C C . PHE A 1 80 ? -18.586 0.418 9.994 1.00 94.44 80 PHE A C 1
ATOM 632 O O . PHE A 1 80 ? -17.980 1.318 10.576 1.00 94.44 80 PHE A O 1
ATOM 639 N N . GLU A 1 81 ? -19.916 0.378 9.949 1.00 94.00 81 GLU A N 1
ATOM 640 C CA . GLU A 1 81 ? -20.772 1.436 10.505 1.00 94.00 81 GLU A CA 1
ATOM 641 C C . GLU A 1 81 ? -21.495 1.016 11.785 1.00 94.00 81 GLU A C 1
ATOM 643 O O . GLU A 1 81 ? -22.017 1.863 12.512 1.00 94.00 81 GLU A O 1
ATOM 648 N N . GLU A 1 82 ? -21.507 -0.279 12.093 1.00 94.94 82 GLU A N 1
ATOM 649 C CA . GLU A 1 82 ? -22.182 -0.835 13.259 1.00 94.94 82 GLU A CA 1
ATOM 650 C C . GLU A 1 82 ? -21.341 -1.909 13.936 1.00 94.94 82 GLU A C 1
ATOM 652 O O . GLU A 1 82 ? -20.631 -2.676 13.288 1.00 94.94 82 GLU A O 1
ATOM 657 N N . PHE A 1 83 ? -21.448 -1.975 15.259 1.00 97.19 83 PHE A N 1
ATOM 658 C CA . PHE A 1 83 ? -20.830 -3.028 16.054 1.00 97.19 83 PHE A CA 1
ATOM 659 C C . PHE A 1 83 ? -21.547 -3.197 17.393 1.00 97.19 83 PHE A C 1
ATOM 661 O O . PHE A 1 83 ? -22.261 -2.310 17.862 1.00 97.19 83 PHE A O 1
ATOM 668 N N . GLU A 1 84 ? -21.323 -4.326 18.053 1.00 97.88 84 GLU A N 1
ATOM 669 C CA . GLU A 1 84 ? -21.751 -4.554 19.428 1.00 97.88 84 GLU A CA 1
ATOM 670 C C . GLU A 1 84 ? -20.546 -4.477 20.365 1.00 97.88 84 GLU A C 1
ATOM 672 O O . GLU A 1 84 ? -19.566 -5.203 20.209 1.00 97.88 84 GLU A O 1
ATOM 677 N N . ALA A 1 85 ? -20.604 -3.596 21.357 1.00 97.62 85 ALA A N 1
ATOM 678 C CA . ALA A 1 85 ? -19.612 -3.532 22.416 1.00 97.62 85 ALA A CA 1
ATOM 679 C C . ALA A 1 85 ? -19.987 -4.523 23.518 1.00 97.62 85 ALA A C 1
ATOM 681 O O . ALA A 1 85 ? -21.082 -4.452 24.079 1.00 97.62 85 ALA A O 1
ATOM 682 N N . ILE A 1 86 ? -19.058 -5.406 23.856 1.00 97.56 86 ILE A N 1
ATOM 683 C CA . ILE A 1 86 ? -19.160 -6.325 24.982 1.00 97.56 86 ILE A CA 1
ATOM 684 C C . ILE A 1 86 ? -18.426 -5.694 26.154 1.00 97.56 86 ILE A C 1
ATOM 686 O O . ILE A 1 86 ? -17.228 -5.414 26.076 1.00 97.56 86 ILE A O 1
ATOM 690 N N . ARG A 1 87 ? -19.157 -5.434 27.234 1.00 96.50 87 ARG A N 1
ATOM 691 C CA . ARG A 1 87 ? -18.664 -4.697 28.394 1.00 96.50 87 ARG A CA 1
ATOM 692 C C . ARG A 1 87 ? -18.694 -5.558 29.642 1.00 96.50 87 ARG A C 1
ATOM 694 O O . ARG A 1 87 ? -19.716 -6.169 29.937 1.00 96.50 87 ARG A O 1
ATOM 701 N N . TRP A 1 88 ? -17.607 -5.539 30.403 1.00 95.44 88 TRP A N 1
ATOM 702 C CA . TRP A 1 88 ? -17.630 -5.966 31.797 1.00 95.44 88 TRP A CA 1
ATOM 703 C C . TRP A 1 88 ? -18.122 -4.819 32.665 1.00 95.44 88 TRP A C 1
ATOM 705 O O . TRP A 1 88 ? -17.725 -3.668 32.468 1.00 95.44 88 TRP A O 1
ATOM 715 N N . VAL A 1 89 ? -18.985 -5.143 33.623 1.00 91.88 89 VAL A N 1
ATOM 716 C CA . VAL A 1 89 ? -19.541 -4.188 34.585 1.00 91.88 89 VAL A CA 1
ATOM 717 C C . VAL A 1 89 ? -18.907 -4.434 35.948 1.00 91.88 89 VAL A C 1
ATOM 719 O O . VAL A 1 89 ? -18.787 -5.579 36.384 1.00 91.88 89 VAL A O 1
ATOM 722 N N . ALA A 1 90 ? -18.497 -3.369 36.627 1.00 87.31 90 ALA A N 1
ATOM 723 C CA . ALA A 1 90 ? -17.989 -3.415 37.990 1.00 87.31 90 ALA A CA 1
ATOM 724 C C . ALA A 1 90 ? -19.064 -2.929 38.966 1.00 87.31 90 ALA A C 1
ATOM 726 O O . ALA A 1 90 ? -19.693 -1.894 38.742 1.00 87.31 90 ALA A O 1
ATOM 727 N N . VAL A 1 91 ? -19.251 -3.678 40.056 1.00 78.81 91 VAL A N 1
ATOM 728 C CA . VAL A 1 91 ? -20.160 -3.292 41.150 1.00 78.81 91 VAL A CA 1
ATOM 729 C C . VAL A 1 91 ? -19.503 -2.205 42.004 1.00 78.81 91 VAL A C 1
ATOM 731 O O . VAL A 1 91 ? -20.128 -1.204 42.333 1.00 78.81 91 VAL A O 1
ATOM 734 N N . GLU A 1 92 ? -18.212 -2.374 42.294 1.00 79.19 92 GLU A N 1
ATOM 735 C CA . GLU A 1 92 ? -17.357 -1.403 42.978 1.00 79.19 92 GLU A CA 1
ATOM 736 C C . GLU A 1 92 ? -15.972 -1.474 42.330 1.00 79.19 92 GLU A C 1
ATOM 738 O O . GLU A 1 92 ? -15.338 -2.522 42.438 1.00 79.19 92 GLU A O 1
ATOM 743 N N . PRO A 1 93 ? -15.464 -0.430 41.651 1.00 72.56 93 PRO A N 1
ATOM 744 C CA . PRO A 1 93 ? -14.129 -0.476 41.054 1.00 72.56 93 PRO A CA 1
ATOM 745 C C . PRO A 1 93 ? -13.069 -0.838 42.113 1.00 72.56 93 PRO A C 1
ATOM 747 O O . PRO A 1 93 ? -13.038 -0.185 43.158 1.00 72.56 93 PRO A O 1
ATOM 750 N N . PRO A 1 94 ? -12.201 -1.851 41.897 1.00 74.94 94 PRO A N 1
ATOM 751 C CA . PRO A 1 94 ? -11.951 -2.608 40.659 1.00 74.94 94 PRO A CA 1
ATOM 752 C C . PRO A 1 94 ? -12.675 -3.974 40.542 1.00 74.94 94 PRO A C 1
ATOM 754 O O . PRO A 1 94 ? -12.380 -4.747 39.635 1.00 74.94 94 PRO A O 1
ATOM 757 N N . LYS A 1 95 ? -13.595 -4.316 41.450 1.00 84.00 95 LYS A N 1
ATOM 758 C CA . LYS A 1 95 ? -14.289 -5.614 41.496 1.00 84.00 95 LYS A CA 1
ATOM 759 C C . LYS A 1 95 ? -15.347 -5.737 40.396 1.00 84.00 95 LYS A C 1
ATOM 761 O O . LYS A 1 95 ? -16.388 -5.071 40.419 1.00 84.00 95 LYS A O 1
ATOM 766 N N . LEU A 1 96 ? -15.086 -6.642 39.456 1.00 87.81 96 LEU A N 1
ATOM 767 C CA . LEU A 1 96 ? -16.017 -7.013 38.394 1.00 87.81 96 LEU A CA 1
ATOM 768 C C . LEU A 1 96 ? -17.218 -7.779 38.958 1.00 87.81 96 LEU A C 1
ATOM 770 O O . LEU A 1 96 ? -17.099 -8.549 39.912 1.00 87.81 96 LEU A O 1
ATOM 774 N N . LYS A 1 97 ? -18.381 -7.579 38.343 1.00 88.94 97 LYS A N 1
ATOM 775 C CA . LYS A 1 97 ? -19.562 -8.400 38.588 1.00 88.94 97 LYS A CA 1
ATOM 776 C C . LYS A 1 97 ? -19.320 -9.773 37.970 1.00 88.94 97 LYS A C 1
ATOM 778 O O . LYS A 1 97 ? -19.062 -9.851 36.773 1.00 88.94 97 LYS A O 1
ATOM 783 N N . LEU A 1 98 ? -19.402 -10.825 38.777 1.00 90.88 98 LEU A N 1
ATOM 784 C CA . LEU A 1 98 ? -19.249 -12.205 38.322 1.00 90.88 98 LEU A CA 1
ATOM 785 C C . LEU A 1 98 ? -20.620 -12.876 38.173 1.00 90.88 98 LEU A C 1
ATOM 787 O O . LEU A 1 98 ? -21.564 -12.528 38.886 1.00 90.88 98 LEU A O 1
ATOM 791 N N . ASP A 1 99 ? -20.729 -13.802 37.230 1.00 90.75 99 ASP A N 1
ATOM 792 C CA . ASP A 1 99 ? -21.879 -14.681 37.054 1.00 90.75 99 ASP A CA 1
ATOM 793 C C . ASP A 1 99 ? -21.817 -15.897 38.002 1.00 90.75 99 ASP A C 1
ATOM 795 O O . ASP A 1 99 ? -20.893 -16.044 38.806 1.00 90.75 99 ASP A O 1
ATOM 799 N N . GLU A 1 100 ? -22.811 -16.786 37.917 1.00 89.69 100 GLU A N 1
ATOM 800 C CA . GLU A 1 100 ? -22.890 -18.009 38.736 1.00 89.69 100 GLU A CA 1
ATOM 801 C C . GLU A 1 100 ? -21.710 -18.972 38.507 1.00 89.69 100 GLU A C 1
ATOM 803 O O . GLU A 1 100 ? -21.422 -19.811 39.360 1.00 89.69 100 GLU A O 1
ATOM 808 N N . SER A 1 101 ? -21.004 -18.839 37.379 1.00 87.50 101 SER A N 1
ATOM 809 C CA . SER A 1 101 ? -19.820 -19.630 37.028 1.00 87.50 101 SER A CA 1
ATOM 810 C C . SER A 1 101 ? -18.499 -18.981 37.464 1.00 87.50 101 SER A C 1
ATOM 812 O O . SER A 1 101 ? -17.432 -19.567 37.279 1.00 87.50 101 SER A O 1
ATOM 814 N N . GLY A 1 102 ? -18.560 -17.791 38.071 1.00 88.50 102 GLY A N 1
ATOM 815 C CA . GLY A 1 102 ? -17.394 -17.020 38.494 1.00 88.50 102 GLY A CA 1
ATOM 816 C C . GLY A 1 102 ? -16.720 -16.235 37.366 1.00 88.50 102 GLY A C 1
ATOM 817 O O . GLY A 1 102 ? -15.609 -15.748 37.567 1.00 88.50 102 GLY A O 1
ATOM 818 N N . GLN A 1 103 ? -17.361 -16.095 36.201 1.00 89.00 103 GLN A N 1
ATOM 819 C CA . GLN A 1 103 ? -16.849 -15.319 35.071 1.00 89.00 103 GLN A CA 1
ATOM 820 C C . GLN A 1 103 ? -17.410 -13.892 35.074 1.00 89.00 103 GLN A C 1
ATOM 822 O O . GLN A 1 103 ? -18.526 -13.679 35.546 1.00 89.00 103 GLN A O 1
ATOM 827 N N . PRO A 1 104 ? -16.684 -12.887 34.555 1.00 90.38 104 PRO A N 1
ATOM 828 C CA . PRO A 1 104 ? -17.204 -11.528 34.459 1.00 90.38 104 PRO A CA 1
ATOM 829 C C . PRO A 1 104 ? -18.484 -11.452 33.617 1.00 90.38 104 PRO A C 1
ATOM 831 O O . PRO A 1 104 ? -18.532 -11.947 32.492 1.00 90.38 104 PRO A O 1
ATOM 834 N N . VAL A 1 105 ? -19.511 -10.780 34.139 1.00 92.44 105 VAL A N 1
ATOM 835 C CA . VAL A 1 105 ? -20.781 -10.579 33.433 1.00 92.44 105 VAL A CA 1
ATOM 836 C C . VAL A 1 105 ? -20.555 -9.698 32.207 1.00 92.44 105 VAL A C 1
ATOM 838 O O . VAL A 1 105 ? -20.160 -8.534 32.321 1.00 92.44 105 VAL A O 1
ATOM 841 N N . GLU A 1 106 ? -20.853 -10.251 31.034 1.00 94.19 106 GLU A N 1
ATOM 842 C CA . GLU A 1 106 ? -20.796 -9.550 29.756 1.00 94.19 106 GLU A CA 1
ATOM 843 C C . GLU A 1 106 ? -22.137 -8.880 29.437 1.00 94.19 106 GLU A C 1
ATOM 845 O O . GLU A 1 106 ? -23.166 -9.535 29.278 1.00 94.19 106 GLU A O 1
ATOM 850 N N . VAL A 1 107 ? -22.120 -7.555 29.302 1.00 94.94 107 VAL A N 1
ATOM 851 C CA . VAL A 1 107 ? -23.259 -6.769 28.820 1.00 94.94 107 VAL A CA 1
ATOM 852 C C . VAL A 1 107 ? -22.985 -6.331 27.391 1.00 94.94 107 VAL A C 1
ATOM 854 O O . VAL A 1 107 ? -21.989 -5.665 27.112 1.00 94.94 107 VAL A O 1
ATOM 857 N N . VAL A 1 108 ? -23.888 -6.690 26.482 1.00 96.69 108 VAL A N 1
ATOM 858 C CA . VAL A 1 108 ? -23.794 -6.335 25.064 1.00 96.69 108 VAL A CA 1
ATOM 859 C C . VAL A 1 108 ? -24.567 -5.043 24.811 1.00 96.69 108 VAL A C 1
ATOM 861 O O . VAL A 1 108 ? -25.710 -4.891 25.236 1.00 96.69 108 VAL A O 1
ATOM 864 N N . THR A 1 109 ? -23.948 -4.081 24.134 1.00 96.25 109 THR A N 1
ATOM 865 C CA . THR A 1 109 ? -24.589 -2.820 23.736 1.00 96.25 109 THR A CA 1
ATOM 866 C C . THR A 1 109 ? -24.275 -2.531 22.275 1.00 96.25 109 THR A C 1
ATOM 868 O O . THR A 1 109 ? -23.108 -2.488 21.897 1.00 96.25 109 THR A O 1
ATOM 871 N N . ARG A 1 110 ? -25.301 -2.313 21.447 1.00 97.19 110 ARG A N 1
ATOM 872 C CA . ARG A 1 110 ? -25.136 -2.032 20.013 1.00 97.19 110 ARG A CA 1
ATOM 873 C C . ARG A 1 110 ? -24.845 -0.553 19.766 1.00 97.19 110 ARG A C 1
ATOM 875 O O . ARG A 1 110 ? -25.522 0.312 20.323 1.00 97.19 110 ARG A O 1
ATOM 882 N N . PHE A 1 111 ? -23.876 -0.281 18.901 1.00 96.44 111 PHE A N 1
ATOM 883 C CA . PHE A 1 111 ? -23.445 1.046 18.476 1.00 96.44 111 PHE A CA 1
ATOM 884 C C . PHE A 1 111 ? -23.570 1.193 16.958 1.00 96.44 111 PHE A C 1
ATOM 886 O O . PHE A 1 111 ? -23.349 0.238 16.215 1.00 96.44 111 PHE A O 1
ATOM 893 N N . ARG A 1 112 ? -23.908 2.405 16.509 1.00 95.12 112 ARG A N 1
ATOM 894 C CA . ARG A 1 112 ? -23.993 2.794 15.094 1.00 95.12 112 ARG A CA 1
ATOM 895 C C . ARG A 1 112 ? -23.296 4.138 14.881 1.00 95.12 112 ARG A C 1
ATOM 897 O O . ARG A 1 112 ? -23.349 4.992 15.768 1.00 95.12 112 ARG A O 1
ATOM 904 N N . LYS A 1 113 ? -22.660 4.328 13.724 1.00 92.88 113 LYS A N 1
ATOM 905 C CA . LYS A 1 113 ? -22.068 5.604 13.301 1.00 92.88 113 LYS A CA 1
ATOM 906 C C . LYS A 1 113 ? -23.162 6.676 13.179 1.00 92.88 113 LYS A C 1
ATOM 908 O O . LYS A 1 113 ? -24.154 6.477 12.478 1.00 92.88 113 LYS A O 1
ATOM 913 N N . ASP A 1 114 ? -23.015 7.796 13.883 1.00 88.81 114 ASP A N 1
ATOM 914 C CA . ASP A 1 114 ? -23.951 8.921 13.795 1.00 88.81 114 ASP A CA 1
ATOM 915 C C . ASP A 1 114 ? -23.641 9.754 12.541 1.00 88.81 114 ASP A C 1
ATOM 917 O O . ASP A 1 114 ? -22.627 10.440 12.471 1.00 88.81 114 ASP A O 1
ATOM 921 N N . VAL A 1 115 ? -24.502 9.670 11.524 1.00 77.69 115 VAL A N 1
ATOM 922 C CA . VAL A 1 115 ? -24.341 10.396 10.247 1.00 77.69 115 VAL A CA 1
ATOM 923 C C . VAL A 1 115 ? -24.913 11.824 10.334 1.00 77.69 115 VAL A C 1
ATOM 925 O O . VAL A 1 115 ? -24.646 12.660 9.473 1.00 77.69 115 VAL A O 1
ATOM 928 N N . GLY A 1 116 ? -25.718 12.123 11.363 1.00 70.31 116 GLY A N 1
ATOM 929 C CA . GLY A 1 116 ? -26.481 13.373 11.466 1.00 70.31 116 GLY A CA 1
ATOM 930 C C . GLY A 1 116 ? -25.777 14.495 12.229 1.00 70.31 116 GLY A C 1
ATOM 931 O O . GLY A 1 116 ? -26.077 15.671 12.013 1.00 70.31 116 GLY A O 1
ATOM 932 N N . ASN A 1 117 ? -24.837 14.158 13.110 1.00 60.22 117 ASN A N 1
ATOM 933 C CA . ASN A 1 117 ? -24.059 15.119 13.886 1.00 60.22 117 ASN A CA 1
ATOM 934 C C . ASN A 1 117 ? -22.658 15.275 13.285 1.00 60.22 117 ASN A C 1
ATOM 936 O O . ASN A 1 117 ? -22.141 14.363 12.658 1.00 60.22 117 ASN A O 1
ATOM 940 N N . ARG A 1 118 ? -22.024 16.439 13.463 1.00 58.78 118 ARG A N 1
ATOM 941 C CA . ARG A 1 118 ? -20.753 16.844 12.812 1.00 58.78 118 ARG A CA 1
ATOM 942 C C . ARG A 1 118 ? -19.508 15.983 13.139 1.00 58.78 118 ARG A C 1
ATOM 944 O O . ARG A 1 118 ? -18.393 16.460 12.951 1.00 58.78 118 ARG A O 1
ATOM 951 N N . GLY A 1 119 ? -19.656 14.764 13.646 1.00 60.06 119 GLY A N 1
ATOM 952 C CA . GLY A 1 119 ? -18.548 13.871 13.958 1.00 60.06 119 GLY A CA 1
ATOM 953 C C . GLY A 1 119 ? -18.852 12.426 13.593 1.00 60.06 119 GLY A C 1
ATOM 954 O O . GLY A 1 119 ? -19.977 11.966 13.732 1.00 60.06 119 GLY A O 1
ATOM 955 N N . GLU A 1 120 ? -17.812 11.694 13.203 1.00 72.38 120 GLU A N 1
ATOM 956 C CA . GLU A 1 120 ? -17.830 10.251 12.933 1.00 72.38 120 GLU A CA 1
ATOM 957 C C . GLU A 1 120 ? -17.919 9.409 14.222 1.00 72.38 120 GLU A C 1
ATOM 959 O O . GLU A 1 120 ? -17.271 8.375 14.365 1.00 72.38 120 GLU A O 1
ATOM 964 N N . ALA A 1 121 ? -18.681 9.881 15.209 1.00 89.56 121 ALA A N 1
ATOM 965 C CA . ALA A 1 121 ? -18.796 9.231 16.501 1.00 89.56 121 ALA A CA 1
ATOM 966 C C . ALA A 1 121 ? -19.802 8.077 16.437 1.00 89.56 121 ALA A C 1
ATOM 968 O O . ALA A 1 121 ? -20.863 8.174 15.822 1.00 89.56 121 ALA A O 1
ATOM 969 N N . PHE A 1 122 ? -19.491 6.990 17.135 1.00 94.75 122 PHE A N 1
ATOM 970 C CA . PHE A 1 122 ? -20.425 5.890 17.333 1.00 94.75 122 PHE A CA 1
ATOM 971 C C . PHE A 1 122 ? -21.312 6.165 18.543 1.00 94.75 122 PHE A C 1
ATOM 973 O O . PHE A 1 122 ? -20.808 6.498 19.617 1.00 94.75 122 PHE A O 1
ATOM 980 N N . VAL A 1 123 ? -22.623 5.989 18.386 1.00 95.06 123 VAL A N 1
ATOM 981 C CA . VAL A 1 123 ? -23.617 6.192 19.446 1.00 95.06 123 VAL A CA 1
ATOM 982 C C . VAL A 1 123 ? -24.397 4.913 19.718 1.00 95.06 123 VAL A C 1
ATOM 984 O O . VAL A 1 123 ? -24.680 4.128 18.811 1.00 95.06 123 VAL A O 1
ATOM 987 N N . ALA A 1 124 ? -24.726 4.683 20.985 1.00 95.12 124 ALA A N 1
ATOM 988 C CA . ALA A 1 124 ? -25.501 3.529 21.411 1.00 95.12 124 ALA A CA 1
ATOM 989 C C . ALA A 1 124 ? -26.935 3.617 20.871 1.00 95.12 124 ALA A C 1
ATOM 991 O O . ALA A 1 124 ? -27.626 4.629 21.048 1.00 95.12 124 ALA A O 1
ATOM 992 N N . VAL A 1 125 ? -27.401 2.534 20.250 1.00 93.38 125 VAL A N 1
ATOM 993 C CA . VAL A 1 125 ? -28.761 2.440 19.710 1.00 93.38 125 VAL A CA 1
ATOM 994 C C . VAL A 1 125 ? -29.762 2.506 20.869 1.00 93.38 125 VAL A C 1
ATOM 996 O O . VAL A 1 125 ? -29.711 1.705 21.798 1.00 93.38 125 VAL A O 1
ATOM 999 N N . GLY A 1 126 ? -30.664 3.488 20.833 1.00 91.62 126 GLY A N 1
ATOM 1000 C CA . GLY A 1 126 ? -31.707 3.703 21.843 1.00 91.62 126 GLY A CA 1
ATOM 1001 C C . GLY A 1 126 ? -31.361 4.739 22.918 1.00 91.62 126 GLY A C 1
ATOM 1002 O O . GLY A 1 126 ? -32.217 5.555 23.249 1.00 91.62 126 GLY A O 1
ATOM 1003 N N . SER A 1 127 ? -30.128 4.769 23.438 1.00 91.50 127 SER A N 1
ATOM 1004 C CA . SER A 1 127 ? -29.741 5.745 24.477 1.00 91.50 127 SER A CA 1
ATOM 1005 C C . SER A 1 127 ? -29.098 7.022 23.927 1.00 91.50 127 SER A C 1
ATOM 1007 O O . SER A 1 127 ? -29.121 8.047 24.617 1.00 91.50 127 SER A O 1
ATOM 1009 N N . GLY A 1 128 ? -28.521 6.958 22.719 1.00 91.19 128 GLY A N 1
ATOM 1010 C CA . GLY A 1 128 ? -27.786 8.056 22.084 1.00 91.19 128 GLY A CA 1
ATOM 1011 C C . GLY A 1 128 ? -26.436 8.365 22.739 1.00 91.19 128 GLY A C 1
ATOM 1012 O O . GLY A 1 128 ? -25.837 9.398 22.457 1.00 91.19 128 GLY A O 1
ATOM 1013 N N . GLU A 1 129 ? -25.955 7.514 23.648 1.00 92.75 129 GLU A N 1
ATOM 1014 C CA . GLU A 1 129 ? -24.693 7.759 24.346 1.00 92.75 129 GLU A CA 1
ATOM 1015 C C . GLU A 1 129 ? -23.488 7.494 23.442 1.00 92.75 129 GLU A C 1
ATOM 1017 O O . GLU A 1 129 ? -23.459 6.459 22.772 1.00 92.75 129 GLU A O 1
ATOM 1022 N N . PRO A 1 130 ? -22.468 8.370 23.444 1.00 93.94 130 PRO A N 1
ATOM 1023 C CA . PRO A 1 130 ? -21.270 8.143 22.653 1.00 93.94 130 PRO A CA 1
ATOM 1024 C C . PRO A 1 130 ? -20.509 6.918 23.162 1.00 93.94 130 PRO A C 1
ATOM 1026 O O . PRO A 1 130 ? -20.462 6.638 24.367 1.00 93.94 130 PRO A O 1
ATOM 1029 N N . PHE A 1 131 ? -19.871 6.204 22.240 1.00 95.12 131 PHE A N 1
ATOM 1030 C CA . PHE A 1 131 ? -18.992 5.101 22.580 1.00 95.12 131 PHE A CA 1
ATOM 1031 C C . PHE A 1 131 ? -17.840 5.576 23.474 1.00 95.12 131 PHE A C 1
ATOM 1033 O O . PHE A 1 131 ? -17.229 6.623 23.257 1.00 95.12 131 PHE A O 1
ATOM 1040 N N . ARG A 1 132 ? -17.542 4.772 24.495 1.00 95.31 132 ARG A N 1
ATOM 1041 C CA . ARG A 1 132 ? -16.406 4.942 25.400 1.00 95.31 132 ARG A CA 1
ATOM 1042 C C . ARG A 1 132 ? -15.823 3.571 25.708 1.00 95.31 132 ARG A C 1
ATOM 1044 O O . ARG A 1 132 ? -16.574 2.610 25.889 1.00 95.31 132 ARG A O 1
ATOM 1051 N N . LEU A 1 133 ? -14.498 3.505 25.807 1.00 94.50 133 LEU A N 1
ATOM 1052 C CA . LEU A 1 133 ? -13.775 2.288 26.180 1.00 94.50 133 LEU A CA 1
ATOM 1053 C C . LEU A 1 133 ? -14.044 1.898 27.629 1.00 94.50 133 LEU A C 1
ATOM 1055 O O . LEU A 1 133 ? -14.238 0.727 27.935 1.00 94.50 133 LEU A O 1
ATOM 1059 N N . ASN A 1 134 ? -14.089 2.879 28.514 1.00 93.56 134 ASN A N 1
ATOM 1060 C CA . ASN A 1 134 ? -14.404 2.726 29.919 1.00 93.56 134 ASN A CA 1
ATOM 1061 C C . ASN A 1 134 ? -15.160 3.963 30.407 1.00 93.56 134 ASN A C 1
ATOM 1063 O O . ASN A 1 134 ? -15.106 5.037 29.800 1.00 93.56 134 ASN A O 1
ATOM 1067 N N . GLY A 1 135 ? -15.896 3.812 31.497 1.00 93.38 135 GLY A N 1
ATOM 1068 C CA . GLY A 1 135 ? -16.651 4.910 32.076 1.00 93.38 135 GLY A CA 1
ATOM 1069 C C . GLY A 1 135 ? -17.663 4.424 33.089 1.00 93.38 135 GLY A C 1
ATOM 1070 O O . GLY A 1 135 ? -17.560 3.313 33.594 1.00 93.38 135 GLY A O 1
ATOM 1071 N N . VAL A 1 136 ? -18.642 5.274 33.368 1.00 91.94 136 VAL A N 1
ATOM 1072 C CA . VAL A 1 136 ? -19.766 4.978 34.254 1.00 91.94 136 VAL A CA 1
ATOM 1073 C C . VAL A 1 136 ? -21.043 5.113 33.434 1.00 91.94 136 VAL A C 1
ATOM 1075 O O . VAL A 1 136 ? -21.189 6.082 32.684 1.00 91.94 136 VAL A O 1
ATOM 1078 N N . ASN A 1 137 ? -21.922 4.114 33.502 1.00 89.25 137 ASN A N 1
ATOM 1079 C CA . ASN A 1 137 ? -23.214 4.143 32.818 1.00 89.25 137 ASN A CA 1
ATOM 1080 C C . ASN A 1 137 ? -24.209 5.060 33.565 1.00 89.25 137 ASN A C 1
ATOM 1082 O O . ASN A 1 137 ? -23.920 5.562 34.652 1.00 89.25 137 ASN A O 1
ATOM 1086 N N . ARG A 1 138 ? -25.412 5.277 33.013 1.00 87.19 138 ARG A N 1
ATOM 1087 C CA . ARG A 1 138 ? -26.451 6.105 33.671 1.00 87.19 138 ARG A CA 1
ATOM 1088 C C . ARG A 1 138 ? -26.883 5.591 35.044 1.00 87.19 138 ARG A C 1
ATOM 1090 O O . ARG A 1 138 ? -27.375 6.374 35.849 1.00 87.19 138 ARG A O 1
ATOM 1097 N N . ASN A 1 139 ? -26.695 4.300 35.302 1.00 86.88 139 ASN A N 1
ATOM 1098 C CA . ASN A 1 139 ? -27.057 3.657 36.560 1.00 86.88 139 ASN A CA 1
ATOM 1099 C C . ASN A 1 139 ? -25.961 3.806 37.628 1.00 86.88 139 ASN A C 1
ATOM 1101 O O . ASN A 1 139 ? -26.133 3.319 38.740 1.00 86.88 139 ASN A O 1
ATOM 1105 N N . GLY A 1 140 ? -24.841 4.468 37.312 1.00 88.88 140 GLY A N 1
ATOM 1106 C CA . GLY A 1 140 ? -23.713 4.624 38.228 1.00 88.88 140 GLY A CA 1
ATOM 1107 C C . GLY A 1 140 ? -22.750 3.434 38.246 1.00 88.88 140 GLY A C 1
ATOM 1108 O O . GLY A 1 140 ? -21.789 3.455 39.010 1.00 88.88 140 GLY A O 1
ATOM 1109 N N . GLU A 1 141 ? -22.955 2.418 37.405 1.00 90.75 141 GLU A N 1
ATOM 1110 C CA . GLU A 1 141 ? -22.067 1.258 37.329 1.00 90.75 141 GLU A CA 1
ATOM 1111 C C . GLU A 1 141 ? -20.884 1.564 36.407 1.00 90.75 141 GLU A C 1
ATOM 1113 O O . GLU A 1 141 ? -21.051 2.032 35.272 1.00 90.75 141 GLU A O 1
ATOM 1118 N N . ALA A 1 142 ? -19.674 1.284 36.884 1.00 92.56 142 ALA A N 1
ATOM 1119 C CA . ALA A 1 142 ? -18.484 1.399 36.059 1.00 92.56 142 ALA A CA 1
ATOM 1120 C C . ALA A 1 142 ? -18.437 0.254 35.039 1.00 92.56 142 ALA A C 1
ATOM 1122 O O . ALA A 1 142 ? -18.810 -0.878 35.340 1.00 92.56 142 ALA A O 1
ATOM 1123 N N . PHE A 1 143 ? -17.961 0.536 33.831 1.00 94.31 143 PHE A N 1
ATOM 1124 C CA . PHE A 1 143 ? -17.833 -0.456 32.770 1.00 94.31 143 PHE A CA 1
ATOM 1125 C C . PHE A 1 143 ? -16.500 -0.344 32.034 1.00 94.31 143 PHE A C 1
ATOM 1127 O O . PHE A 1 143 ? -15.888 0.726 31.965 1.00 94.31 143 PHE A O 1
ATOM 1134 N N . MET A 1 144 ? -16.098 -1.454 31.421 1.00 94.81 144 MET A N 1
ATOM 1135 C CA . MET A 1 144 ? -14.966 -1.547 30.504 1.00 94.81 144 MET A CA 1
ATOM 1136 C C . MET A 1 144 ? -15.346 -2.405 29.297 1.00 94.81 144 MET A C 1
ATOM 1138 O O . MET A 1 144 ? -15.900 -3.487 29.454 1.00 94.81 144 MET A O 1
ATOM 1142 N N . THR A 1 145 ? -15.053 -1.927 28.091 1.00 96.81 145 THR A N 1
ATOM 1143 C CA . THR A 1 145 ? -15.301 -2.644 26.837 1.00 96.81 145 THR A CA 1
ATOM 1144 C C . THR A 1 145 ? -14.197 -3.667 26.591 1.00 96.81 145 THR A C 1
ATOM 1146 O O . THR A 1 145 ? -13.063 -3.320 26.291 1.00 96.81 145 THR A O 1
ATOM 1149 N N . VAL A 1 146 ? -14.531 -4.944 26.700 1.00 96.75 146 VAL A N 1
ATOM 1150 C CA . VAL A 1 146 ? -13.556 -6.036 26.599 1.00 96.75 146 VAL A CA 1
ATOM 1151 C C . VAL A 1 146 ? -13.553 -6.736 25.259 1.00 96.75 146 VAL A C 1
ATOM 1153 O O . VAL A 1 146 ? -12.598 -7.435 24.936 1.00 96.75 146 VAL A O 1
ATOM 1156 N N . ALA A 1 147 ? -14.602 -6.555 24.467 1.00 97.81 147 ALA A N 1
ATOM 1157 C CA . ALA A 1 147 ? -14.620 -7.028 23.101 1.00 97.81 147 ALA A CA 1
ATOM 1158 C C . ALA A 1 147 ? -15.569 -6.195 22.244 1.00 97.81 147 ALA A C 1
ATOM 1160 O O . ALA A 1 147 ? -16.490 -5.552 22.749 1.00 97.81 147 ALA A O 1
ATOM 1161 N N . LEU A 1 148 ? -15.343 -6.240 20.939 1.00 98.00 148 LEU A N 1
ATOM 1162 C CA . LEU A 1 148 ? -16.253 -5.745 19.918 1.00 98.00 148 LEU A CA 1
ATOM 1163 C C . LEU A 1 148 ? -16.744 -6.938 19.103 1.00 98.00 148 LEU A C 1
ATOM 1165 O O . LEU A 1 148 ? -15.972 -7.846 18.812 1.00 98.00 148 LEU A O 1
ATOM 1169 N N . ARG A 1 149 ? -18.013 -6.952 18.718 1.00 98.00 149 ARG A N 1
ATOM 1170 C CA . ARG A 1 149 ? -18.542 -7.860 17.702 1.00 98.00 149 ARG A CA 1
ATOM 1171 C C . ARG A 1 149 ? -18.914 -7.044 16.483 1.00 98.00 149 ARG A C 1
ATOM 1173 O O . ARG A 1 149 ? -19.755 -6.153 16.579 1.00 98.00 149 ARG A O 1
ATOM 1180 N N . VAL A 1 150 ? -18.272 -7.332 15.361 1.00 97.19 150 VAL A N 1
ATOM 1181 C CA . VAL A 1 150 ? -18.494 -6.618 14.103 1.00 97.19 150 VAL A CA 1
ATOM 1182 C C . VAL A 1 150 ? -19.089 -7.584 13.096 1.00 97.19 150 VAL A C 1
ATOM 1184 O O . VAL A 1 150 ? -18.567 -8.679 12.889 1.00 97.19 150 VAL A O 1
ATOM 1187 N N . GLN A 1 151 ? -20.193 -7.180 12.484 1.00 94.81 151 GLN A N 1
ATOM 1188 C CA . GLN A 1 151 ? -20.812 -7.919 11.396 1.00 94.81 151 GLN A CA 1
ATOM 1189 C C . GLN A 1 151 ? -20.337 -7.302 10.080 1.00 94.81 151 GLN A C 1
ATOM 1191 O O . GLN A 1 151 ? -20.635 -6.144 9.803 1.00 94.81 151 GLN A O 1
ATOM 1196 N N . LEU A 1 152 ? -19.536 -8.051 9.319 1.00 89.75 152 LEU A N 1
ATOM 1197 C CA . LEU A 1 152 ? -18.974 -7.585 8.045 1.00 89.75 152 LEU A CA 1
ATOM 1198 C C . LEU A 1 152 ? -19.921 -7.810 6.863 1.00 89.75 152 LEU A C 1
ATOM 1200 O O . LEU A 1 152 ? -19.968 -6.984 5.959 1.00 89.75 152 LEU A O 1
ATOM 1204 N N . ASP A 1 153 ? -20.689 -8.899 6.904 1.00 88.50 153 ASP A N 1
ATOM 1205 C CA . ASP A 1 153 ? -21.647 -9.278 5.870 1.00 88.50 153 ASP A CA 1
ATOM 1206 C C . ASP A 1 153 ? -23.047 -9.396 6.483 1.00 88.50 153 ASP A C 1
ATOM 1208 O O . ASP A 1 153 ? -23.199 -9.983 7.557 1.00 88.50 153 ASP A O 1
ATOM 1212 N N . ASP A 1 154 ? -24.083 -8.940 5.772 1.00 81.50 154 ASP A N 1
ATOM 1213 C CA . ASP A 1 154 ? -25.488 -8.958 6.234 1.00 81.50 154 ASP A CA 1
ATOM 1214 C C . ASP A 1 154 ? -26.004 -10.356 6.633 1.00 81.50 154 ASP A C 1
ATOM 1216 O O . ASP A 1 154 ? -26.997 -10.488 7.349 1.00 81.50 154 ASP A O 1
ATOM 1220 N N . SER A 1 155 ? -25.340 -11.414 6.161 1.00 74.75 155 SER A N 1
ATOM 1221 C CA . SER A 1 155 ? -25.698 -12.816 6.414 1.00 74.75 155 SER A CA 1
ATOM 1222 C C . SER A 1 155 ? -24.710 -13.568 7.313 1.00 74.75 155 SER A C 1
ATOM 1224 O O . SER A 1 155 ? -24.976 -14.715 7.672 1.00 74.75 155 SER A O 1
ATOM 1226 N N . GLY A 1 156 ? -23.580 -12.950 7.671 1.00 86.50 156 GLY A N 1
ATOM 1227 C CA . GLY A 1 156 ? -22.522 -13.584 8.455 1.00 86.50 156 GLY A CA 1
ATOM 1228 C C . GLY A 1 156 ? -22.753 -13.489 9.963 1.00 86.50 156 GLY A C 1
ATOM 1229 O O . GLY A 1 156 ? -23.408 -12.563 10.448 1.00 86.50 156 GLY A O 1
ATOM 1230 N N . GLU A 1 157 ? -22.180 -14.430 10.717 1.00 93.81 157 GLU A N 1
ATOM 1231 C CA . GLU A 1 157 ? -22.101 -14.316 12.175 1.00 93.81 157 GLU A CA 1
ATOM 1232 C C . GLU A 1 157 ? -21.164 -13.158 12.576 1.00 93.81 157 GLU A C 1
ATOM 1234 O O . GLU A 1 157 ? -20.125 -12.961 11.937 1.00 93.81 157 GLU A O 1
ATOM 1239 N N . PRO A 1 158 ? -21.486 -12.389 13.633 1.00 95.50 158 PRO A N 1
ATOM 1240 C CA . PRO A 1 158 ? -20.610 -11.325 14.109 1.00 95.50 158 PRO A CA 1
ATOM 1241 C C . PRO A 1 158 ? -19.244 -11.858 14.556 1.00 95.50 158 PRO A C 1
ATOM 1243 O O . PRO A 1 158 ? -19.148 -12.730 15.423 1.00 95.50 158 PRO A O 1
ATOM 1246 N N . ILE A 1 159 ? -18.176 -11.272 14.023 1.00 96.94 159 ILE A N 1
ATOM 1247 C CA . ILE A 1 159 ? -16.797 -11.614 14.369 1.00 96.94 159 ILE A CA 1
ATOM 1248 C C . ILE A 1 159 ? -16.425 -10.895 15.666 1.00 96.94 159 ILE A C 1
ATOM 1250 O O . ILE A 1 159 ? -16.579 -9.677 15.774 1.00 96.94 159 ILE A O 1
ATOM 1254 N N . ARG A 1 160 ? -15.934 -11.639 16.663 1.00 97.75 160 ARG A N 1
ATOM 1255 C CA . ARG A 1 160 ? -15.523 -11.091 17.965 1.00 97.75 160 ARG A CA 1
ATOM 1256 C C . ARG A 1 160 ? -14.056 -10.655 17.940 1.00 97.75 160 ARG A C 1
ATOM 1258 O O . ARG A 1 160 ? -13.183 -11.453 17.625 1.00 97.75 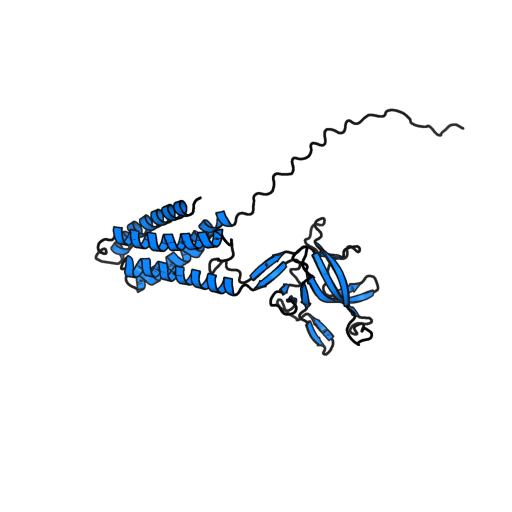160 ARG A O 1
ATOM 1265 N N . PHE A 1 161 ? -13.790 -9.428 18.371 1.00 98.12 161 PHE A N 1
ATOM 1266 C CA . PHE A 1 161 ? -12.471 -8.834 18.563 1.00 98.12 161 PHE A CA 1
ATOM 1267 C C . PHE A 1 161 ? -12.262 -8.551 20.050 1.00 98.12 161 PHE A C 1
ATOM 1269 O O . PHE A 1 161 ? -12.965 -7.721 20.620 1.00 98.12 161 PHE A O 1
ATOM 1276 N N . ASN A 1 162 ? -11.319 -9.227 20.697 1.00 97.69 162 ASN A N 1
ATOM 1277 C CA . ASN A 1 162 ? -11.045 -9.078 22.124 1.00 97.69 162 ASN A CA 1
ATOM 1278 C C . ASN A 1 162 ? -10.045 -7.947 22.372 1.00 97.69 162 ASN A C 1
ATOM 1280 O O . ASN A 1 162 ? -9.031 -7.846 21.684 1.00 97.69 162 ASN A O 1
ATOM 1284 N N . ALA A 1 163 ? -10.312 -7.110 23.370 1.00 96.75 163 ALA A N 1
ATOM 1285 C CA . ALA A 1 163 ? -9.397 -6.067 23.804 1.00 96.75 163 ALA A CA 1
ATOM 1286 C C . ALA A 1 163 ? -8.074 -6.683 24.278 1.00 96.75 163 ALA A C 1
ATOM 1288 O O . ALA A 1 163 ? -8.065 -7.682 25.000 1.00 96.75 163 ALA A O 1
ATOM 1289 N N . VAL A 1 164 ? -6.955 -6.058 23.917 1.00 95.25 164 VAL A N 1
ATOM 1290 C CA . VAL A 1 164 ? -5.650 -6.396 24.492 1.00 95.25 164 VAL A CA 1
ATOM 1291 C C . VAL A 1 164 ? -5.550 -5.747 25.868 1.00 95.25 164 VAL A C 1
ATOM 1293 O O . VAL A 1 164 ? -5.269 -4.553 26.003 1.00 95.25 164 VAL A O 1
ATOM 1296 N N . LEU A 1 165 ? -5.829 -6.549 26.891 1.00 94.12 165 LEU A N 1
ATOM 1297 C CA . LEU A 1 165 ? -5.759 -6.142 28.287 1.00 94.12 165 LEU A CA 1
ATOM 1298 C C . LEU A 1 165 ? -4.405 -6.546 28.885 1.00 94.12 165 LEU A C 1
ATOM 1300 O O . LEU A 1 165 ? -3.855 -7.599 28.567 1.00 94.12 165 LEU A O 1
ATOM 1304 N N . GLN A 1 166 ? -3.875 -5.694 29.751 1.00 93.12 166 GLN A N 1
ATOM 1305 C CA . GLN A 1 166 ? -2.733 -5.950 30.621 1.00 93.12 166 GLN A CA 1
ATOM 1306 C C . GLN A 1 166 ? -3.204 -5.846 32.072 1.00 93.12 166 GLN A C 1
ATOM 1308 O O . GLN A 1 166 ? -4.167 -5.142 32.364 1.00 93.12 166 GLN A O 1
ATOM 1313 N N . GLU A 1 167 ? -2.545 -6.545 32.987 1.00 89.69 167 GLU A N 1
ATOM 1314 C CA . GLU A 1 167 ? -2.811 -6.370 34.414 1.00 89.69 167 GLU A CA 1
ATOM 1315 C C . GLU A 1 167 ? -1.924 -5.258 34.965 1.00 89.69 167 GLU A C 1
ATOM 1317 O O . GLU A 1 167 ? -0.701 -5.401 34.993 1.00 89.69 167 GLU A O 1
ATOM 1322 N N . ASP A 1 168 ? -2.536 -4.158 35.394 1.00 83.62 168 ASP A N 1
ATOM 1323 C CA . ASP A 1 168 ? -1.836 -3.073 36.078 1.00 83.62 168 ASP A CA 1
ATOM 1324 C C . ASP A 1 168 ? -2.830 -2.251 36.921 1.00 83.62 168 ASP A C 1
ATOM 1326 O O . ASP A 1 168 ? -3.591 -1.455 36.353 1.00 83.62 168 ASP A O 1
ATOM 1330 N N . PRO A 1 169 ? -2.878 -2.415 38.264 1.00 84.56 169 PRO A N 1
ATOM 1331 C CA . PRO A 1 169 ? -2.118 -3.339 39.136 1.00 84.56 169 PRO A CA 1
ATOM 1332 C C . PRO A 1 169 ? -2.497 -4.837 38.992 1.00 84.56 169 PRO A C 1
ATOM 1334 O O . PRO A 1 169 ? -3.482 -5.149 38.325 1.00 84.56 169 PRO A O 1
ATOM 1337 N N . PRO A 1 170 ? -1.783 -5.784 39.650 1.00 87.06 170 PRO A N 1
ATOM 1338 C CA . PRO A 1 170 ? -2.073 -7.223 39.565 1.00 87.06 170 PRO A CA 1
ATOM 1339 C C . PRO A 1 170 ? -3.539 -7.563 39.855 1.00 87.06 170 PRO A C 1
ATOM 1341 O O . PRO A 1 170 ? -4.097 -7.123 40.864 1.00 87.06 170 PRO A O 1
ATOM 1344 N N . GLY A 1 171 ? -4.158 -8.355 38.977 1.00 83.38 171 GLY A N 1
ATOM 1345 C CA . GLY A 1 171 ? -5.576 -8.713 39.068 1.00 83.38 171 GLY A CA 1
ATOM 1346 C C . GLY A 1 171 ? -6.567 -7.606 38.685 1.00 83.38 171 GLY A C 1
ATOM 1347 O O . GLY A 1 171 ? -7.776 -7.832 38.764 1.00 83.38 171 GLY A O 1
ATOM 1348 N N . VAL A 1 172 ? -6.099 -6.426 38.262 1.00 86.56 172 VAL A N 1
ATOM 1349 C CA . VAL A 1 172 ? -6.944 -5.360 37.711 1.00 86.56 172 VAL A CA 1
ATOM 1350 C C . VAL A 1 172 ? -6.685 -5.263 36.209 1.00 86.56 172 VAL A C 1
ATOM 1352 O O . VAL A 1 172 ? -5.619 -4.795 35.801 1.00 86.56 172 VAL A O 1
ATOM 1355 N N . PRO A 1 173 ? -7.636 -5.691 35.362 1.00 90.25 173 PRO A N 1
ATOM 1356 C CA . PRO A 1 173 ? -7.467 -5.588 33.925 1.00 90.25 173 PRO A CA 1
ATOM 1357 C C . PRO A 1 173 ? -7.533 -4.117 33.499 1.00 90.25 173 PRO A C 1
ATOM 1359 O O . PRO A 1 173 ? -8.499 -3.405 33.778 1.00 90.25 173 PRO A O 1
ATOM 1362 N N . ALA A 1 174 ? -6.503 -3.682 32.790 1.00 91.50 174 ALA A N 1
ATOM 1363 C CA . ALA A 1 174 ? -6.368 -2.368 32.189 1.00 91.50 174 ALA A CA 1
ATOM 1364 C C . ALA A 1 174 ? -6.066 -2.521 30.696 1.00 91.50 174 ALA A C 1
ATOM 1366 O O . ALA A 1 174 ? -5.573 -3.550 30.239 1.00 91.50 174 ALA A O 1
ATOM 1367 N N . TYR A 1 175 ? -6.356 -1.498 29.898 1.00 92.38 175 TYR A N 1
ATOM 1368 C CA . TYR A 1 175 ? -5.876 -1.495 28.519 1.00 92.38 175 TYR A CA 1
ATOM 1369 C C . TYR A 1 175 ? -4.356 -1.368 28.505 1.00 92.38 175 TYR A C 1
ATOM 1371 O O . TYR A 1 175 ? -3.798 -0.604 29.295 1.00 92.38 175 TYR A O 1
ATOM 1379 N N . ALA A 1 176 ? -3.699 -2.066 27.579 1.00 89.88 176 ALA A N 1
ATOM 1380 C CA . ALA A 1 176 ? -2.264 -1.915 27.393 1.00 89.88 176 ALA A CA 1
ATOM 1381 C C . ALA A 1 176 ? -1.888 -0.436 27.197 1.00 89.88 176 ALA A C 1
ATOM 1383 O O . ALA A 1 176 ? -2.497 0.284 26.395 1.00 89.88 176 ALA A O 1
ATOM 1384 N N . SER A 1 177 ? -0.889 0.020 27.952 1.00 84.00 177 SER A N 1
ATOM 1385 C CA . SER A 1 177 ? -0.386 1.388 27.855 1.00 84.00 177 SER A CA 1
ATOM 1386 C C . SER A 1 177 ? 0.431 1.568 26.567 1.00 84.00 177 SER A C 1
ATOM 1388 O O . SER A 1 177 ? 1.185 0.687 26.161 1.00 84.00 177 SER A O 1
ATOM 1390 N N . GLY A 1 178 ? 0.253 2.706 25.886 1.00 82.31 178 GLY A N 1
ATOM 1391 C CA . GLY A 1 178 ? 0.957 3.038 24.641 1.00 82.31 178 GLY A CA 1
ATOM 1392 C C . GLY A 1 178 ? 0.038 3.291 23.443 1.00 82.31 178 GLY A C 1
ATOM 1393 O O . GLY A 1 178 ? -1.162 3.015 23.478 1.00 82.31 178 GLY A O 1
ATOM 1394 N N . PHE A 1 179 ? 0.616 3.846 22.375 1.00 67.81 179 PHE A N 1
ATOM 1395 C CA . PHE A 1 179 ? -0.100 4.131 21.125 1.00 67.81 179 PHE A CA 1
ATOM 1396 C C . PHE A 1 179 ? -0.584 2.849 20.431 1.00 67.81 179 PHE A C 1
ATOM 1398 O O . PHE A 1 179 ? -1.699 2.815 19.932 1.00 67.81 179 PHE A O 1
ATOM 1405 N N . GLU A 1 180 ? 0.197 1.770 20.493 1.00 74.00 180 GLU A N 1
ATOM 1406 C CA . GLU A 1 180 ? -0.144 0.477 19.878 1.00 74.00 180 GLU A CA 1
ATOM 1407 C C . GLU A 1 180 ? -0.959 -0.448 20.802 1.00 74.00 180 GLU A C 1
ATOM 1409 O O . GLU A 1 180 ? -1.469 -1.482 20.371 1.00 74.00 180 GLU A O 1
ATOM 1414 N N . GLY A 1 181 ? -1.076 -0.097 22.089 1.00 76.62 181 GLY A N 1
ATOM 1415 C CA . GLY A 1 181 ? -1.639 -0.980 23.114 1.00 76.62 181 GLY A CA 1
ATOM 1416 C C . GLY A 1 181 ? -3.165 -1.076 23.084 1.00 76.62 181 GLY A C 1
ATOM 1417 O O . GLY A 1 181 ? -3.738 -2.129 23.365 1.00 76.62 181 GLY A O 1
ATOM 1418 N N . ARG A 1 182 ? -3.856 0.000 22.701 1.00 91.62 182 ARG A N 1
ATOM 1419 C CA . ARG A 1 182 ? -5.324 0.044 22.718 1.00 91.62 182 ARG A CA 1
ATOM 1420 C C . ARG A 1 182 ? -5.893 -0.495 21.409 1.00 91.62 182 ARG A C 1
ATOM 1422 O O . ARG A 1 182 ? -6.322 0.267 20.548 1.00 91.62 182 ARG A O 1
ATOM 1429 N N . ARG A 1 183 ? -5.899 -1.820 21.274 1.00 95.56 183 ARG A N 1
ATOM 1430 C CA . ARG A 1 183 ? -6.460 -2.528 20.116 1.00 95.56 183 ARG A CA 1
ATOM 1431 C C . ARG A 1 183 ? -7.355 -3.689 20.530 1.00 95.56 183 ARG A C 1
ATOM 1433 O O . ARG A 1 183 ? -7.207 -4.247 21.617 1.00 95.56 183 ARG A O 1
ATOM 1440 N N . PHE A 1 184 ? -8.250 -4.064 19.630 1.00 97.06 184 PHE A N 1
ATOM 1441 C CA . PHE A 1 184 ? -9.073 -5.261 19.716 1.00 97.06 184 PHE A CA 1
ATOM 1442 C C . PHE A 1 184 ? -8.612 -6.247 18.641 1.00 97.06 184 PHE A C 1
ATOM 1444 O O . PHE A 1 184 ? -8.559 -5.867 17.479 1.00 97.06 184 PHE A O 1
ATOM 1451 N N . ILE A 1 185 ? -8.268 -7.482 19.005 1.00 96.94 185 ILE A N 1
ATOM 1452 C CA . ILE A 1 185 ? -7.761 -8.518 18.087 1.00 96.94 185 ILE A CA 1
ATOM 1453 C C . ILE A 1 185 ? -8.839 -9.580 17.868 1.00 96.94 185 ILE A C 1
ATOM 1455 O O . ILE A 1 185 ? -9.463 -10.032 18.827 1.00 96.94 185 ILE A O 1
ATOM 1459 N N . GLU A 1 186 ? -9.053 -9.982 16.620 1.00 97.69 186 GLU A N 1
ATOM 1460 C CA . GLU A 1 186 ? -9.980 -11.045 16.228 1.00 97.69 186 GLU A CA 1
ATOM 1461 C C . GLU A 1 186 ? -9.725 -12.340 17.014 1.00 97.69 186 GLU A C 1
ATOM 1463 O O . GLU A 1 186 ? -8.596 -12.817 17.143 1.00 97.69 186 GLU A O 1
ATOM 1468 N N . ALA A 1 187 ? -10.787 -12.936 17.551 1.00 96.94 187 ALA A N 1
ATOM 1469 C CA . ALA A 1 187 ? -10.702 -14.186 18.288 1.00 96.94 187 ALA A CA 1
ATOM 1470 C C . ALA A 1 187 ? -10.283 -15.332 17.350 1.00 96.94 187 ALA A C 1
ATOM 1472 O O . ALA A 1 187 ? -11.079 -15.805 16.544 1.00 96.94 187 ALA A O 1
ATOM 1473 N N . GLY A 1 188 ? -9.032 -15.784 17.473 1.00 94.94 188 GLY A N 1
ATOM 1474 C CA . GLY A 1 188 ? -8.467 -16.836 16.620 1.00 94.94 188 GLY A CA 1
ATOM 1475 C C . GLY A 1 188 ? -7.981 -16.354 15.248 1.00 94.94 188 GLY A C 1
ATOM 1476 O O . GLY A 1 188 ? -7.673 -17.192 14.404 1.00 94.94 188 GLY A O 1
ATOM 1477 N N . GLY A 1 189 ? -7.903 -15.038 15.028 1.00 95.19 189 GLY A N 1
ATOM 1478 C CA . GLY A 1 189 ? -7.421 -14.430 13.788 1.00 95.19 189 GLY A CA 1
ATOM 1479 C C . GLY A 1 189 ? -6.318 -13.395 14.016 1.00 95.19 189 GLY A C 1
ATOM 1480 O O . GLY A 1 189 ? -5.847 -13.192 15.134 1.00 95.19 189 GLY A O 1
ATOM 1481 N N . GLU A 1 190 ? -5.904 -12.740 12.930 1.00 95.31 190 GLU A N 1
ATOM 1482 C CA . GLU A 1 190 ? -4.858 -11.701 12.938 1.00 95.31 190 GLU A CA 1
ATOM 1483 C C . GLU A 1 190 ? -5.417 -10.291 12.699 1.00 95.31 190 GLU A C 1
ATOM 1485 O O . GLU A 1 190 ? -4.684 -9.306 12.802 1.00 95.31 190 GLU A O 1
ATOM 1490 N N . ARG A 1 191 ? -6.713 -10.170 12.376 1.00 96.81 191 ARG A N 1
ATOM 1491 C CA . ARG A 1 191 ? -7.352 -8.872 12.142 1.00 96.81 191 ARG A CA 1
ATOM 1492 C C . ARG A 1 191 ? -7.483 -8.111 13.446 1.00 96.81 191 ARG A C 1
ATOM 1494 O O . ARG A 1 191 ? -7.660 -8.704 14.513 1.00 96.81 191 ARG A O 1
ATOM 1501 N N . TYR A 1 192 ? -7.460 -6.791 13.363 1.00 96.88 192 TYR A N 1
ATOM 1502 C CA . TYR A 1 192 ? -7.564 -5.976 14.559 1.00 96.88 192 TYR A CA 1
ATOM 1503 C C . TYR A 1 192 ? -8.230 -4.621 14.304 1.00 96.88 192 TYR A C 1
ATOM 1505 O O . TYR A 1 192 ? -8.371 -4.176 13.169 1.00 96.88 192 TYR A O 1
ATOM 1513 N N . ILE A 1 193 ? -8.677 -3.980 15.381 1.00 96.50 193 ILE A N 1
ATOM 1514 C CA . ILE A 1 193 ? -9.330 -2.668 15.383 1.00 96.50 193 ILE A CA 1
ATOM 1515 C C . ILE A 1 193 ? -8.596 -1.794 16.392 1.00 96.50 193 ILE A C 1
ATOM 1517 O O . ILE A 1 193 ? -8.463 -2.177 17.558 1.00 96.50 193 ILE A O 1
ATOM 1521 N N . PHE A 1 194 ? -8.137 -0.619 15.975 1.00 95.19 194 PHE A N 1
ATOM 1522 C CA . PHE A 1 194 ? -7.592 0.360 16.907 1.00 95.19 194 PHE A CA 1
ATOM 1523 C C . PHE A 1 194 ? -8.718 1.053 17.679 1.00 95.19 194 PHE A C 1
ATOM 1525 O O . PHE A 1 194 ? -9.752 1.428 17.130 1.00 95.19 194 PHE A O 1
ATOM 1532 N N . ALA A 1 195 ? -8.529 1.230 18.982 1.00 93.62 195 ALA A N 1
ATOM 1533 C CA . ALA A 1 195 ? -9.554 1.791 19.853 1.00 93.62 195 ALA A CA 1
ATOM 1534 C C . ALA A 1 195 ? -9.791 3.299 19.639 1.00 93.62 195 ALA A C 1
ATOM 1536 O O . ALA A 1 195 ? -10.835 3.814 20.037 1.00 93.62 195 ALA A O 1
ATOM 1537 N N . ASP A 1 196 ? -8.821 4.004 19.057 1.00 90.88 196 ASP A N 1
ATOM 1538 C CA . ASP A 1 196 ? -8.898 5.411 18.653 1.00 90.88 196 ASP A CA 1
ATOM 1539 C C . ASP A 1 196 ? -9.399 5.599 17.210 1.00 90.88 196 ASP A C 1
ATOM 1541 O O . ASP A 1 196 ? -9.850 6.692 16.873 1.00 90.88 196 ASP A O 1
ATOM 1545 N N . GLN A 1 197 ? -9.392 4.541 16.391 1.00 91.31 197 GLN A N 1
ATOM 1546 C CA . GLN A 1 197 ? -9.890 4.527 15.009 1.00 91.31 197 GLN A CA 1
ATOM 1547 C C . GLN A 1 197 ? -10.996 3.481 14.839 1.00 91.31 197 GLN A C 1
ATOM 1549 O O . GLN A 1 197 ? -10.902 2.533 14.059 1.00 91.31 197 GLN A O 1
ATOM 1554 N N . LEU A 1 198 ? -12.069 3.640 15.611 1.00 93.62 198 LEU A N 1
ATOM 1555 C CA . LEU A 1 198 ? -13.234 2.770 15.481 1.00 93.62 198 LEU A CA 1
ATOM 1556 C C . LEU A 1 198 ? -13.884 2.938 14.108 1.00 93.62 198 LEU A C 1
ATOM 1558 O O . LEU A 1 198 ? -13.888 4.025 13.534 1.00 93.62 198 LEU A O 1
ATOM 1562 N N . GLY A 1 199 ? -14.490 1.859 13.620 1.00 93.31 199 GLY A N 1
ATOM 1563 C CA . GLY A 1 199 ? -15.118 1.827 12.303 1.00 93.31 199 GLY A CA 1
ATOM 1564 C C . GLY A 1 199 ? -14.202 1.348 11.186 1.00 93.31 199 GLY A C 1
ATOM 1565 O O . GLY A 1 199 ? -14.641 1.340 10.043 1.00 93.31 199 GLY A O 1
ATOM 1566 N N . ILE A 1 200 ? -12.964 0.940 11.485 1.00 95.19 200 ILE A N 1
ATOM 1567 C CA . ILE A 1 200 ? -12.045 0.340 10.513 1.00 95.19 200 ILE A CA 1
ATOM 1568 C C . ILE A 1 200 ? -11.456 -0.947 11.097 1.00 95.19 200 ILE A C 1
ATOM 1570 O O . ILE A 1 200 ? -10.942 -0.961 12.215 1.00 95.19 200 ILE A O 1
ATOM 1574 N N . ILE A 1 201 ? -11.541 -2.039 10.339 1.00 96.56 201 ILE A N 1
ATOM 1575 C CA . ILE A 1 201 ? -10.824 -3.285 10.620 1.00 96.56 201 ILE A CA 1
ATOM 1576 C C . ILE A 1 201 ? -9.559 -3.307 9.774 1.00 96.56 201 ILE A C 1
ATOM 1578 O O . ILE A 1 201 ? -9.622 -3.172 8.554 1.00 96.56 201 ILE A O 1
ATOM 1582 N N . HIS A 1 202 ? -8.424 -3.525 10.424 1.00 95.25 202 HIS A N 1
ATOM 1583 C CA . HIS A 1 202 ? -7.136 -3.736 9.786 1.00 95.25 202 HIS A CA 1
ATOM 1584 C C . HIS A 1 202 ? -6.945 -5.229 9.537 1.00 95.25 202 HIS A C 1
ATOM 1586 O O . HIS A 1 202 ? -6.950 -6.038 10.470 1.00 95.25 202 HIS A O 1
ATOM 1592 N N . VAL A 1 203 ? -6.808 -5.601 8.267 1.00 95.81 203 VAL A N 1
ATOM 1593 C CA . VAL A 1 203 ? -6.613 -6.982 7.826 1.00 95.81 203 VAL A CA 1
ATOM 1594 C C . VAL A 1 203 ? -5.184 -7.124 7.301 1.00 95.81 203 VAL A C 1
ATOM 1596 O O . VAL A 1 203 ? -4.880 -6.582 6.238 1.00 95.81 203 VAL A O 1
ATOM 1599 N N . PRO A 1 204 ? -4.291 -7.843 8.004 1.00 94.31 204 PRO A N 1
ATOM 1600 C CA . PRO A 1 204 ? -2.950 -8.118 7.500 1.00 94.31 204 PRO A CA 1
ATOM 1601 C C . PRO A 1 204 ? -3.001 -8.875 6.169 1.00 94.31 204 PRO A C 1
ATOM 1603 O O . PRO A 1 204 ? -3.737 -9.852 6.023 1.00 94.31 204 PRO A O 1
ATOM 1606 N N . THR A 1 205 ? -2.201 -8.448 5.188 1.00 93.81 205 THR A N 1
ATOM 1607 C CA . THR A 1 205 ? -2.179 -9.068 3.851 1.00 93.81 205 THR A CA 1
ATOM 1608 C C . THR A 1 205 ? -0.778 -9.565 3.465 1.00 93.81 205 THR A C 1
ATOM 1610 O O . THR A 1 205 ? -0.170 -9.073 2.512 1.00 93.81 205 THR A O 1
ATOM 1613 N N . PRO A 1 206 ? -0.227 -10.593 4.144 1.00 93.81 206 PRO A N 1
ATOM 1614 C CA . PRO A 1 206 ? 1.159 -11.031 3.935 1.00 93.81 206 PRO A CA 1
ATOM 1615 C C . PRO A 1 206 ? 1.444 -11.471 2.492 1.00 93.81 206 PRO A C 1
ATOM 1617 O O . PRO A 1 206 ? 2.532 -11.238 1.965 1.00 93.81 206 PRO A O 1
ATOM 1620 N N . GLN A 1 207 ? 0.454 -12.058 1.811 1.00 92.88 207 GLN A N 1
ATOM 1621 C CA . GLN A 1 207 ? 0.574 -12.408 0.395 1.00 92.88 207 GLN A CA 1
ATOM 1622 C C . GLN A 1 207 ? 0.733 -11.166 -0.491 1.00 92.88 207 GLN A C 1
ATOM 1624 O O . GLN A 1 207 ? 1.530 -11.177 -1.428 1.00 92.88 207 GLN A O 1
ATOM 1629 N N . VAL A 1 208 ? -0.013 -10.098 -0.203 1.00 92.88 208 VAL A N 1
ATOM 1630 C CA . VAL A 1 208 ? 0.068 -8.838 -0.949 1.00 92.88 208 VAL A CA 1
ATOM 1631 C C . VAL A 1 208 ? 1.427 -8.187 -0.704 1.00 92.88 208 VAL A C 1
ATOM 1633 O O . VAL A 1 208 ? 2.084 -7.817 -1.672 1.00 92.88 208 VAL A O 1
ATOM 1636 N N . VAL A 1 209 ? 1.912 -8.172 0.545 1.00 93.69 209 VAL A N 1
ATOM 1637 C CA . VAL A 1 209 ? 3.278 -7.727 0.891 1.00 93.69 209 VAL A CA 1
ATOM 1638 C C . VAL A 1 209 ? 4.325 -8.459 0.051 1.00 93.69 209 VAL A C 1
ATOM 1640 O O . VAL A 1 209 ? 5.167 -7.825 -0.587 1.00 93.69 209 VAL A O 1
ATOM 1643 N N . ALA A 1 210 ? 4.264 -9.793 0.009 1.00 95.88 210 ALA A N 1
ATOM 1644 C CA . ALA A 1 210 ? 5.234 -10.601 -0.722 1.00 95.88 210 ALA A CA 1
ATOM 1645 C C . ALA A 1 210 ? 5.217 -10.310 -2.232 1.00 95.88 210 ALA A C 1
ATOM 1647 O O . ALA A 1 210 ? 6.272 -10.118 -2.838 1.00 95.88 210 ALA A O 1
ATOM 1648 N N . VAL A 1 211 ? 4.030 -10.240 -2.846 1.00 95.50 211 VAL A N 1
ATOM 1649 C CA . VAL A 1 211 ? 3.893 -9.946 -4.283 1.00 95.50 211 VAL A CA 1
ATOM 1650 C C . VAL A 1 211 ? 4.365 -8.529 -4.603 1.00 95.50 211 VAL A C 1
ATOM 1652 O O . VAL A 1 211 ? 5.117 -8.345 -5.561 1.00 95.50 211 VAL A O 1
ATOM 1655 N N . SER A 1 212 ? 3.987 -7.540 -3.792 1.00 95.38 212 SER A N 1
ATOM 1656 C CA . SER A 1 212 ? 4.436 -6.156 -3.952 1.00 95.38 212 SER A CA 1
ATOM 1657 C C . SER A 1 212 ? 5.955 -6.057 -3.853 1.00 95.38 212 SER A C 1
ATOM 1659 O O . SER A 1 212 ? 6.580 -5.416 -4.697 1.00 95.38 212 SER A O 1
ATOM 1661 N N . LEU A 1 213 ? 6.585 -6.747 -2.901 1.00 96.56 213 LEU A N 1
ATOM 1662 C CA . LEU A 1 213 ? 8.043 -6.772 -2.790 1.00 96.56 213 LEU A CA 1
ATOM 1663 C C . LEU A 1 213 ? 8.702 -7.368 -4.045 1.00 96.56 213 LEU A C 1
ATOM 1665 O O . LEU A 1 213 ? 9.652 -6.790 -4.573 1.00 96.56 213 LEU A O 1
ATOM 1669 N N . VAL A 1 214 ? 8.173 -8.484 -4.559 1.00 97.38 214 VAL A N 1
ATOM 1670 C CA . VAL A 1 214 ? 8.675 -9.122 -5.787 1.00 97.38 214 VAL A CA 1
ATOM 1671 C C . VAL A 1 214 ? 8.555 -8.189 -6.990 1.00 97.38 214 VAL A C 1
ATOM 1673 O O . VAL A 1 214 ? 9.523 -8.055 -7.736 1.00 97.38 214 VAL A O 1
ATOM 1676 N N . LEU A 1 215 ? 7.416 -7.514 -7.170 1.00 97.50 215 LEU A N 1
ATOM 1677 C CA . LEU A 1 215 ? 7.234 -6.531 -8.243 1.00 97.50 215 LEU A CA 1
ATOM 1678 C C . LEU A 1 215 ? 8.245 -5.384 -8.110 1.00 97.50 215 LEU A C 1
ATOM 1680 O O . LEU A 1 215 ? 8.975 -5.063 -9.046 1.00 97.50 215 LEU A O 1
ATOM 1684 N N . ASN A 1 216 ? 8.381 -4.801 -6.924 1.00 97.69 216 ASN A N 1
ATOM 1685 C CA . ASN A 1 216 ? 9.314 -3.697 -6.723 1.00 97.69 216 ASN A CA 1
ATOM 1686 C C . ASN A 1 216 ? 10.776 -4.106 -6.999 1.00 97.69 216 ASN A C 1
ATOM 1688 O O . ASN A 1 216 ? 11.497 -3.356 -7.654 1.00 97.69 216 ASN A O 1
ATOM 1692 N N . ILE A 1 217 ? 11.207 -5.309 -6.600 1.00 98.06 217 ILE A N 1
ATOM 1693 C CA . ILE A 1 217 ? 12.543 -5.837 -6.938 1.00 98.06 217 ILE A CA 1
ATOM 1694 C C . ILE A 1 217 ? 12.675 -6.083 -8.447 1.00 98.06 217 ILE A C 1
ATOM 1696 O O . ILE A 1 217 ? 13.675 -5.695 -9.059 1.00 98.06 217 ILE A O 1
ATOM 1700 N N . LEU A 1 218 ? 11.667 -6.706 -9.064 1.00 98.44 218 LEU A N 1
ATOM 1701 C CA . LEU A 1 218 ? 11.683 -7.046 -10.484 1.00 98.44 218 LEU A CA 1
ATOM 1702 C C . LEU A 1 218 ? 11.762 -5.799 -11.370 1.00 98.44 218 LEU A C 1
ATOM 1704 O O . LEU A 1 218 ? 12.420 -5.849 -12.405 1.00 98.44 218 LEU A O 1
ATOM 1708 N N . LEU A 1 219 ? 11.192 -4.668 -10.942 1.00 98.44 219 LEU A N 1
ATOM 1709 C CA . LEU A 1 219 ? 11.358 -3.383 -11.624 1.00 98.44 219 LEU A CA 1
ATOM 1710 C C . LEU A 1 219 ? 12.837 -3.013 -11.787 1.00 98.44 219 LEU A C 1
ATOM 1712 O O . LEU A 1 219 ? 13.268 -2.696 -12.896 1.00 98.44 219 LEU A O 1
ATOM 1716 N N . PHE A 1 220 ? 13.624 -3.076 -10.710 1.00 98.50 220 PHE A N 1
ATOM 1717 C CA . PHE A 1 220 ? 15.052 -2.755 -10.772 1.00 98.50 220 PHE A CA 1
ATOM 1718 C C . PHE A 1 220 ? 15.827 -3.779 -11.602 1.00 98.50 220 PHE A C 1
ATOM 1720 O O . PHE A 1 220 ? 16.697 -3.398 -12.380 1.00 98.50 220 PHE A O 1
ATOM 1727 N N . VAL A 1 221 ? 15.480 -5.065 -11.507 1.00 98.56 221 VAL A N 1
ATOM 1728 C CA . VAL A 1 221 ? 16.086 -6.113 -12.344 1.00 98.56 221 VAL A CA 1
ATOM 1729 C C . VAL A 1 221 ? 15.815 -5.854 -13.828 1.00 98.56 221 VAL A C 1
ATOM 1731 O O . VAL A 1 221 ? 16.731 -5.926 -14.643 1.00 98.56 221 VAL A O 1
ATOM 1734 N N . VAL A 1 222 ? 14.580 -5.507 -14.187 1.00 98.62 222 VAL A N 1
ATOM 1735 C CA . VAL A 1 222 ? 14.172 -5.207 -15.565 1.00 98.62 222 VAL A CA 1
ATOM 1736 C C . VAL A 1 222 ? 14.907 -3.980 -16.107 1.00 98.62 222 VAL A C 1
ATOM 1738 O O . VAL A 1 222 ? 15.446 -4.040 -17.213 1.00 98.62 222 VAL A O 1
ATOM 1741 N N . TRP A 1 223 ? 15.003 -2.901 -15.325 1.00 98.62 223 TRP A N 1
ATOM 1742 C CA . TRP A 1 223 ? 15.807 -1.730 -15.691 1.00 98.62 223 TRP A CA 1
ATOM 1743 C C . TRP A 1 223 ? 17.288 -2.079 -15.862 1.00 98.62 223 TRP A C 1
ATOM 1745 O O . TRP A 1 223 ? 17.903 -1.677 -16.851 1.00 98.62 223 TRP A O 1
ATOM 1755 N N . PHE A 1 224 ? 17.852 -2.881 -14.959 1.00 98.62 224 PHE A N 1
ATOM 1756 C CA . PHE A 1 224 ? 19.248 -3.298 -15.041 1.00 98.62 224 PHE A CA 1
ATOM 1757 C C . PHE A 1 224 ? 19.524 -4.153 -16.279 1.00 98.62 224 PHE A C 1
ATOM 1759 O O . PHE A 1 224 ? 20.511 -3.917 -16.971 1.00 98.62 224 PHE A O 1
ATOM 1766 N N . ILE A 1 225 ? 18.633 -5.090 -16.619 1.00 98.62 225 ILE A N 1
ATOM 1767 C CA . ILE A 1 225 ? 18.727 -5.894 -17.848 1.00 98.62 225 ILE A CA 1
ATOM 1768 C C . ILE A 1 225 ? 18.615 -4.998 -19.093 1.00 98.62 225 ILE A C 1
ATOM 1770 O O . ILE A 1 225 ? 19.369 -5.161 -20.053 1.00 98.62 225 ILE A O 1
ATOM 1774 N N . ALA A 1 226 ? 17.707 -4.023 -19.088 1.00 98.50 226 ALA A N 1
ATOM 1775 C CA . ALA A 1 226 ? 17.576 -3.077 -20.192 1.00 98.50 226 ALA A CA 1
ATOM 1776 C C . ALA A 1 226 ? 18.865 -2.264 -20.407 1.00 98.50 226 ALA A C 1
ATOM 1778 O O . ALA A 1 226 ? 19.315 -2.093 -21.538 1.00 98.50 226 ALA A O 1
ATOM 1779 N N . LEU A 1 227 ? 19.495 -1.798 -19.332 1.00 98.31 227 LEU A N 1
ATOM 1780 C CA . LEU A 1 227 ? 20.656 -0.913 -19.410 1.00 98.31 227 LEU A CA 1
ATOM 1781 C C . LEU A 1 227 ? 21.974 -1.673 -19.622 1.00 98.31 227 LEU A C 1
ATOM 1783 O O . LEU A 1 227 ? 22.791 -1.262 -20.443 1.00 98.31 227 LEU A O 1
ATOM 1787 N N . TRP A 1 228 ? 22.194 -2.787 -18.924 1.00 98.38 228 TRP A N 1
ATOM 1788 C CA . TRP A 1 228 ? 23.465 -3.509 -18.986 1.00 98.38 228 TRP A CA 1
ATOM 1789 C C . TRP A 1 228 ? 23.551 -4.462 -20.186 1.00 98.38 228 TRP A C 1
ATOM 1791 O O . TRP A 1 228 ? 24.224 -4.113 -21.153 1.00 98.38 228 TRP A O 1
ATOM 1801 N N . PRO A 1 229 ? 22.911 -5.644 -20.205 1.00 96.69 229 PRO A N 1
ATOM 1802 C CA . PRO A 1 229 ? 23.102 -6.584 -21.305 1.00 96.69 229 PRO A CA 1
ATOM 1803 C C . PRO A 1 229 ? 22.487 -6.108 -22.629 1.00 96.69 229 PRO A C 1
ATOM 1805 O O . PRO A 1 229 ? 23.049 -6.397 -23.687 1.00 96.69 229 PRO A O 1
ATOM 1808 N N . ILE A 1 230 ? 21.366 -5.372 -22.608 1.00 94.94 230 ILE A N 1
ATOM 1809 C CA . ILE A 1 230 ? 20.708 -4.938 -23.851 1.00 94.94 230 ILE A CA 1
ATOM 1810 C C . ILE A 1 230 ? 21.398 -3.702 -24.436 1.00 94.94 230 ILE A C 1
ATOM 1812 O O . ILE A 1 230 ? 21.862 -3.760 -25.577 1.00 94.94 230 ILE A O 1
ATOM 1816 N N . LEU A 1 231 ? 21.502 -2.609 -23.674 1.00 96.62 231 LEU A N 1
ATOM 1817 C CA . LEU A 1 231 ? 22.105 -1.353 -24.144 1.00 96.62 231 LEU A CA 1
ATOM 1818 C C . LEU A 1 231 ? 23.635 -1.282 -23.986 1.00 96.62 231 LEU A C 1
ATOM 1820 O O . LEU A 1 231 ? 24.236 -0.332 -24.474 1.00 96.62 231 LEU A O 1
ATOM 1824 N N . GLN A 1 232 ? 24.270 -2.288 -23.375 1.00 97.38 232 GLN A N 1
ATOM 1825 C CA . GLN A 1 232 ? 25.729 -2.411 -23.217 1.00 97.38 232 GLN A CA 1
ATOM 1826 C C . GLN A 1 232 ? 26.398 -1.289 -22.409 1.00 97.38 232 GLN A C 1
ATOM 1828 O O . GLN A 1 232 ? 27.583 -1.012 -22.591 1.00 97.38 232 GLN A O 1
ATOM 1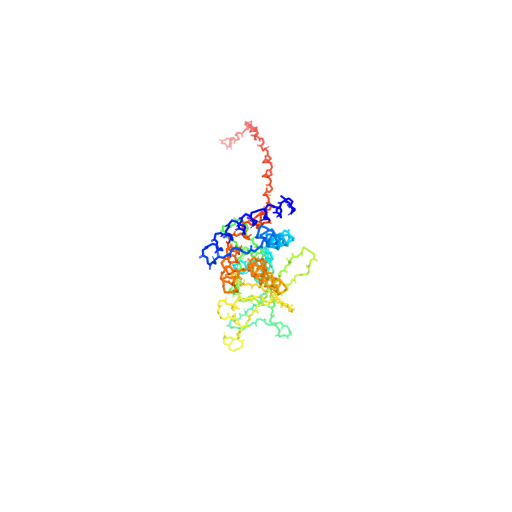833 N N . PHE A 1 233 ? 25.685 -0.673 -21.463 1.00 97.75 233 PHE A N 1
ATOM 1834 C CA . PHE A 1 233 ? 26.347 0.179 -20.473 1.00 97.75 233 PHE A CA 1
ATOM 1835 C C . PHE A 1 233 ? 27.263 -0.655 -19.571 1.00 97.75 233 PHE A C 1
ATOM 1837 O O . PHE A 1 233 ? 26.976 -1.806 -19.261 1.00 97.75 233 PHE A O 1
ATOM 1844 N N . LEU A 1 234 ? 28.354 -0.062 -19.089 1.00 97.69 234 LEU A N 1
ATOM 1845 C CA . LEU A 1 234 ? 29.182 -0.672 -18.042 1.00 97.69 234 LEU A CA 1
ATOM 1846 C C . LEU A 1 234 ? 28.323 -0.977 -16.803 1.00 97.69 234 LEU A C 1
ATOM 1848 O O . LEU A 1 234 ? 27.444 -0.172 -16.481 1.00 97.69 234 LEU A O 1
ATOM 1852 N N . PRO A 1 235 ? 28.600 -2.068 -16.059 1.00 98.12 235 PRO A N 1
ATOM 1853 C CA . PRO A 1 235 ? 27.780 -2.470 -14.915 1.00 98.12 235 PRO A CA 1
ATOM 1854 C C . PRO A 1 235 ? 27.554 -1.356 -13.883 1.00 98.12 235 PRO A C 1
ATOM 1856 O O . PRO A 1 235 ? 26.449 -1.210 -13.367 1.00 98.12 235 PRO A O 1
ATOM 1859 N N . SER A 1 236 ? 28.573 -0.532 -13.614 1.00 97.81 236 SER A N 1
ATOM 1860 C CA . SER A 1 236 ? 28.487 0.591 -12.671 1.00 97.81 236 SER A CA 1
ATOM 1861 C C . SER A 1 236 ? 27.533 1.693 -13.146 1.00 97.81 236 SER A C 1
ATOM 1863 O O . SER A 1 236 ? 26.690 2.150 -12.374 1.00 97.81 236 SER A O 1
ATOM 1865 N N . HIS A 1 237 ? 27.618 2.097 -14.417 1.00 97.88 237 HIS A N 1
ATOM 1866 C CA . HIS A 1 237 ? 26.711 3.090 -15.000 1.00 97.88 237 HIS A CA 1
ATOM 1867 C C . HIS A 1 237 ? 25.289 2.539 -15.107 1.00 97.88 237 HIS A C 1
ATOM 1869 O O . HIS A 1 237 ? 24.334 3.230 -14.757 1.00 97.88 237 HIS A O 1
ATOM 1875 N N . ALA A 1 238 ? 25.145 1.275 -15.517 1.00 98.00 238 ALA A N 1
ATOM 1876 C CA . ALA A 1 238 ? 23.854 0.605 -15.574 1.00 98.00 238 ALA A CA 1
ATOM 1877 C C . ALA A 1 238 ? 23.190 0.539 -14.193 1.00 98.00 238 ALA A C 1
ATOM 1879 O O . ALA A 1 238 ? 21.999 0.816 -14.091 1.00 98.00 238 ALA A O 1
ATOM 1880 N N . ALA A 1 239 ? 23.942 0.247 -13.126 1.00 98.31 239 ALA A N 1
ATOM 1881 C CA . ALA A 1 239 ? 23.425 0.254 -11.759 1.00 98.31 239 ALA A CA 1
ATOM 1882 C C . ALA A 1 239 ? 22.965 1.657 -11.321 1.00 98.31 239 ALA A C 1
ATOM 1884 O O . ALA A 1 239 ? 21.848 1.806 -10.827 1.00 98.31 239 ALA A O 1
ATOM 1885 N N . GLY A 1 240 ? 23.777 2.695 -11.557 1.00 98.12 240 GLY A N 1
ATOM 1886 C CA . GLY A 1 240 ? 23.409 4.079 -11.227 1.00 98.12 240 GLY A CA 1
ATOM 1887 C C . GLY A 1 240 ? 22.150 4.550 -11.964 1.00 98.12 240 GLY A C 1
ATOM 1888 O O . GLY A 1 240 ? 21.222 5.075 -11.348 1.00 98.12 240 GLY A O 1
ATOM 1889 N N . LEU A 1 241 ? 22.077 4.288 -13.271 1.00 98.00 241 LEU A N 1
ATOM 1890 C CA . LEU A 1 241 ? 20.897 4.585 -14.083 1.00 98.00 241 LEU A CA 1
ATOM 1891 C C . LEU A 1 241 ? 19.677 3.752 -13.668 1.00 98.00 241 LEU A C 1
ATOM 1893 O O . LEU A 1 241 ? 18.566 4.271 -13.665 1.00 98.00 241 LEU A O 1
ATOM 1897 N N . THR A 1 242 ? 19.866 2.488 -13.285 1.00 98.44 242 THR A N 1
ATOM 1898 C CA . THR A 1 242 ? 18.788 1.613 -12.796 1.00 98.44 242 THR A CA 1
ATOM 1899 C C . THR A 1 242 ? 18.134 2.189 -11.552 1.00 98.44 242 THR A C 1
ATOM 1901 O O . THR A 1 242 ? 16.909 2.221 -11.471 1.00 98.44 242 THR A O 1
ATOM 1904 N N . LEU A 1 243 ? 18.929 2.676 -10.597 1.00 98.44 243 LEU A N 1
ATOM 1905 C CA . LEU A 1 243 ? 18.391 3.331 -9.407 1.00 98.44 243 LEU A CA 1
ATOM 1906 C C . LEU A 1 243 ? 17.638 4.607 -9.790 1.00 98.44 243 LEU A C 1
ATOM 1908 O O . LEU A 1 243 ? 16.491 4.777 -9.386 1.00 98.44 243 LEU A O 1
ATOM 1912 N N . ALA A 1 244 ? 18.241 5.464 -10.620 1.00 98.12 244 ALA A N 1
ATOM 1913 C CA . ALA A 1 244 ? 17.622 6.717 -11.047 1.00 98.12 244 ALA A CA 1
ATOM 1914 C C . ALA A 1 244 ? 16.272 6.492 -11.754 1.00 98.12 244 ALA A C 1
ATOM 1916 O O . ALA A 1 244 ? 15.258 7.067 -11.358 1.00 98.12 244 ALA A O 1
ATOM 1917 N N . PHE A 1 245 ? 16.233 5.621 -12.766 1.00 98.25 245 PHE A N 1
ATOM 1918 C CA . PHE A 1 245 ? 15.009 5.324 -13.507 1.00 98.25 245 PHE A CA 1
ATOM 1919 C C . PHE A 1 245 ? 14.013 4.488 -12.705 1.00 98.25 245 PHE A C 1
ATOM 1921 O O . PHE A 1 245 ? 12.811 4.717 -12.823 1.00 98.25 245 PHE A O 1
ATOM 1928 N N . GLY A 1 246 ? 14.475 3.561 -11.864 1.00 98.12 246 GLY A N 1
ATOM 1929 C CA . GLY A 1 246 ? 13.618 2.782 -10.972 1.00 98.12 246 GLY A CA 1
ATOM 1930 C C . GLY A 1 246 ? 12.869 3.678 -9.986 1.00 98.12 246 GLY A C 1
ATOM 1931 O O . GLY A 1 246 ? 11.643 3.602 -9.906 1.00 98.12 246 GLY A O 1
ATOM 1932 N N . PHE A 1 247 ? 13.567 4.606 -9.323 1.00 98.31 247 PHE A N 1
ATOM 1933 C CA . PHE A 1 247 ? 12.927 5.574 -8.427 1.00 98.31 247 PHE A CA 1
ATOM 1934 C C . PHE A 1 247 ? 12.033 6.564 -9.171 1.00 98.31 247 PHE A C 1
ATOM 1936 O O . PHE A 1 247 ? 10.910 6.793 -8.730 1.00 98.31 247 PHE A O 1
ATOM 1943 N N . ALA A 1 248 ? 12.463 7.103 -10.317 1.00 98.12 248 ALA A N 1
ATOM 1944 C CA . ALA A 1 248 ? 11.598 7.956 -11.137 1.00 98.12 248 ALA A CA 1
ATOM 1945 C C . ALA A 1 248 ? 10.319 7.215 -11.566 1.00 98.12 248 ALA A C 1
ATOM 1947 O O . ALA A 1 248 ? 9.227 7.782 -11.566 1.00 98.12 248 ALA A O 1
ATOM 1948 N N . THR A 1 249 ? 10.437 5.922 -11.874 1.00 98.12 249 THR A N 1
ATOM 1949 C CA . THR A 1 249 ? 9.291 5.080 -12.209 1.00 98.12 249 THR A CA 1
ATOM 1950 C C . THR A 1 249 ? 8.345 4.931 -11.019 1.00 98.12 249 THR A C 1
ATOM 1952 O O . THR A 1 249 ? 7.146 5.120 -11.190 1.00 98.12 249 THR A O 1
ATOM 1955 N N . MET A 1 250 ? 8.860 4.642 -9.821 1.00 97.56 250 MET A N 1
ATOM 1956 C CA . MET A 1 250 ? 8.034 4.479 -8.618 1.00 97.56 250 MET A CA 1
ATOM 1957 C C . MET A 1 250 ? 7.381 5.780 -8.148 1.00 97.56 250 MET A C 1
ATOM 1959 O O . MET A 1 250 ? 6.221 5.768 -7.768 1.00 97.56 250 MET A O 1
ATOM 1963 N N . LEU A 1 251 ? 8.112 6.895 -8.169 1.00 97.31 251 LEU A N 1
ATOM 1964 C CA . LEU A 1 251 ? 7.654 8.155 -7.577 1.00 97.31 251 LEU A CA 1
ATOM 1965 C C . LEU A 1 251 ? 6.807 9.002 -8.530 1.00 97.31 251 LEU A C 1
ATOM 1967 O O . LEU A 1 251 ? 6.048 9.852 -8.079 1.00 97.31 251 LEU A O 1
ATOM 1971 N N . ILE A 1 252 ? 6.969 8.819 -9.843 1.00 97.31 252 ILE A N 1
ATOM 1972 C CA . ILE A 1 252 ? 6.340 9.685 -10.848 1.00 97.31 252 ILE A CA 1
ATOM 1973 C C . ILE A 1 252 ? 5.488 8.857 -11.802 1.00 97.31 252 ILE A C 1
ATOM 1975 O O . ILE A 1 252 ? 4.300 9.119 -11.963 1.00 97.31 252 ILE A O 1
ATOM 1979 N N . ILE A 1 253 ? 6.079 7.854 -12.452 1.00 97.50 253 ILE A N 1
ATOM 1980 C CA . ILE A 1 253 ? 5.417 7.176 -13.573 1.00 97.50 253 ILE A CA 1
ATOM 1981 C C . ILE A 1 253 ? 4.279 6.267 -13.098 1.00 97.50 253 ILE A C 1
ATOM 1983 O O . ILE A 1 253 ? 3.173 6.372 -13.619 1.00 97.50 253 ILE A O 1
ATOM 1987 N N . LEU A 1 254 ? 4.514 5.386 -12.123 1.00 96.94 254 LEU A N 1
ATOM 1988 C CA . LEU A 1 254 ? 3.507 4.431 -11.653 1.00 96.94 254 LEU A CA 1
ATOM 1989 C C . LEU A 1 254 ? 2.282 5.115 -11.024 1.00 96.94 254 LEU A C 1
ATOM 1991 O O . LEU A 1 254 ? 1.182 4.776 -11.457 1.00 96.94 254 LEU A O 1
ATOM 1995 N N . PRO A 1 255 ? 2.410 6.123 -10.136 1.00 95.56 255 PRO A N 1
ATOM 1996 C CA . PRO A 1 255 ? 1.249 6.848 -9.617 1.00 95.56 255 PRO A CA 1
ATOM 1997 C C . PRO A 1 255 ? 0.384 7.458 -10.729 1.00 95.56 255 PRO A C 1
ATOM 1999 O O . PRO A 1 255 ? -0.840 7.322 -10.716 1.00 95.56 255 PRO A O 1
ATOM 2002 N N . LEU A 1 256 ? 1.011 8.051 -11.754 1.00 95.88 256 LEU A N 1
ATOM 2003 C CA . LEU A 1 256 ? 0.299 8.592 -12.919 1.00 95.88 256 LEU A CA 1
ATOM 2004 C C . LEU A 1 256 ? -0.397 7.500 -13.742 1.00 95.88 256 LEU A C 1
ATOM 2006 O O . LEU A 1 256 ? -1.510 7.703 -14.226 1.00 95.88 256 LEU A O 1
ATOM 2010 N N . LEU A 1 257 ? 0.241 6.339 -13.906 1.00 95.94 257 LEU A N 1
ATOM 2011 C CA . LEU A 1 257 ? -0.336 5.207 -14.633 1.00 95.94 257 LEU A CA 1
ATOM 2012 C C . LEU A 1 257 ? -1.466 4.510 -13.858 1.00 95.94 257 LEU A C 1
ATOM 2014 O O . LEU A 1 257 ? -2.367 3.957 -14.490 1.00 95.94 257 LEU A O 1
ATOM 2018 N N . PHE A 1 258 ? -1.437 4.541 -12.523 1.00 95.44 258 PHE A N 1
ATOM 2019 C CA . PHE A 1 258 ? -2.450 3.938 -11.652 1.00 95.44 258 PHE A CA 1
ATOM 2020 C C . PHE A 1 258 ? -3.651 4.848 -11.397 1.00 95.44 258 PHE A C 1
ATOM 2022 O O . PHE A 1 258 ? -4.757 4.351 -11.185 1.00 95.44 258 PHE A O 1
ATOM 2029 N N . GLN A 1 259 ? -3.482 6.172 -11.477 1.00 93.75 259 GLN A N 1
ATOM 2030 C CA . GLN A 1 259 ? -4.553 7.140 -11.221 1.00 93.75 259 GLN A CA 1
ATOM 2031 C C . GLN A 1 259 ? -5.885 6.808 -11.931 1.00 93.75 259 GLN A C 1
ATOM 2033 O O . GLN A 1 259 ? -6.922 6.871 -11.269 1.00 93.75 259 GLN A O 1
ATOM 2038 N N . PRO A 1 260 ? -5.922 6.396 -13.217 1.00 91.81 260 PRO A N 1
ATOM 2039 C CA . PRO A 1 260 ? -7.177 6.054 -13.889 1.00 91.81 260 PRO A CA 1
ATOM 2040 C C . PRO A 1 260 ? -7.899 4.830 -13.307 1.00 91.81 260 PRO A C 1
ATOM 2042 O O . PRO A 1 260 ? -9.114 4.730 -13.445 1.00 91.81 260 PRO A O 1
ATOM 2045 N N . ASN A 1 261 ? -7.175 3.896 -12.684 1.00 90.19 261 ASN A N 1
ATOM 2046 C CA . ASN A 1 261 ? -7.755 2.694 -12.078 1.00 90.19 261 ASN A CA 1
ATOM 2047 C C . ASN A 1 261 ? -8.280 2.947 -10.657 1.00 90.19 261 ASN A C 1
ATOM 2049 O O . ASN A 1 261 ? -9.093 2.171 -10.163 1.00 90.19 261 ASN A O 1
ATOM 2053 N N . ARG A 1 262 ? -7.812 4.017 -10.002 1.00 86.75 262 ARG A N 1
ATOM 2054 C CA . ARG A 1 262 ? -8.116 4.351 -8.600 1.00 86.75 262 ARG A CA 1
ATOM 2055 C C . ARG A 1 262 ? -9.198 5.413 -8.436 1.00 86.75 262 ARG A C 1
ATOM 2057 O O . ARG A 1 262 ? -9.504 5.802 -7.313 1.00 86.75 262 ARG A O 1
ATOM 2064 N N . GLN A 1 263 ? -9.764 5.916 -9.531 1.00 79.81 263 GLN A N 1
ATOM 2065 C CA . GLN A 1 263 ? -10.862 6.871 -9.431 1.00 79.81 263 GLN A CA 1
ATOM 2066 C C . GLN A 1 263 ? -12.082 6.176 -8.814 1.00 79.81 263 GLN A C 1
ATOM 2068 O O . GLN A 1 263 ? -12.509 5.142 -9.341 1.00 79.81 263 GLN A O 1
ATOM 2073 N N . PRO A 1 264 ? -12.654 6.716 -7.720 1.00 70.75 264 PRO A N 1
ATOM 2074 C CA . PRO A 1 264 ? -13.901 6.191 -7.195 1.00 70.75 264 PRO A CA 1
ATOM 2075 C C . PRO A 1 264 ? -14.978 6.277 -8.286 1.00 70.75 264 PRO A C 1
ATOM 2077 O O . PRO A 1 264 ? -14.919 7.180 -9.133 1.00 70.75 264 PRO A O 1
ATOM 2080 N N . PRO A 1 265 ? -15.959 5.355 -8.291 1.00 64.75 265 PRO A N 1
ATOM 2081 C CA . PRO A 1 265 ? -17.081 5.439 -9.211 1.00 64.75 265 PRO A CA 1
ATOM 2082 C C . PRO A 1 265 ? -17.671 6.853 -9.166 1.00 64.75 265 PRO A C 1
ATOM 2084 O O . PRO A 1 265 ? -17.789 7.413 -8.069 1.00 64.75 265 PRO A O 1
ATOM 2087 N N . PRO A 1 266 ? -18.021 7.456 -10.318 1.00 68.19 266 PRO A N 1
ATOM 2088 C CA . PRO A 1 266 ? -18.675 8.754 -10.307 1.00 68.19 266 PRO A CA 1
ATOM 2089 C C . PRO A 1 266 ? -19.893 8.664 -9.390 1.00 68.19 266 PRO A C 1
ATOM 2091 O O . PRO A 1 266 ? -20.659 7.699 -9.476 1.00 68.19 266 PRO A O 1
ATOM 2094 N N . ALA A 1 267 ? -20.030 9.642 -8.489 1.00 70.31 267 ALA A N 1
ATOM 2095 C CA . ALA A 1 267 ? -21.159 9.691 -7.574 1.00 70.31 267 ALA A CA 1
ATOM 2096 C C . ALA A 1 267 ? -22.458 9.521 -8.379 1.00 70.31 267 ALA A C 1
ATOM 2098 O O . ALA A 1 267 ? -22.555 10.081 -9.482 1.00 70.31 267 ALA A O 1
ATOM 2099 N N . PRO A 1 268 ? -23.436 8.741 -7.878 1.00 67.19 268 PRO A N 1
ATOM 2100 C CA . PRO A 1 268 ? -24.708 8.602 -8.565 1.00 67.19 268 PRO A CA 1
ATOM 2101 C C . PRO A 1 268 ? -25.249 10.006 -8.862 1.00 67.19 268 PRO A C 1
ATOM 2103 O O . PRO A 1 268 ? -25.119 10.891 -8.005 1.00 67.19 268 PRO A O 1
ATOM 2106 N N . PRO A 1 269 ? -25.799 10.246 -10.070 1.00 72.88 269 PRO A N 1
ATOM 2107 C CA . PRO A 1 269 ? -26.370 11.543 -10.391 1.00 72.88 269 PRO A CA 1
ATOM 2108 C C . PRO A 1 269 ? -27.337 11.912 -9.265 1.00 72.88 269 PRO A C 1
ATOM 2110 O O . PRO A 1 269 ? -28.061 11.018 -8.808 1.00 72.88 269 PRO A O 1
ATOM 2113 N N . PRO A 1 270 ? -27.321 13.170 -8.778 1.00 70.44 270 PRO A N 1
ATOM 2114 C CA . PRO A 1 270 ? -28.200 13.583 -7.695 1.00 70.44 270 PRO A CA 1
ATOM 2115 C C . PRO A 1 270 ? -29.595 13.118 -8.073 1.00 70.44 270 PRO A C 1
ATOM 2117 O O . PRO A 1 270 ? -30.060 13.469 -9.162 1.00 70.44 270 PRO A O 1
ATOM 2120 N N . ALA A 1 271 ? -30.179 12.241 -7.243 1.00 68.38 271 ALA A N 1
ATOM 2121 C CA . ALA A 1 271 ? -31.498 11.674 -7.484 1.00 68.38 271 ALA A CA 1
ATOM 2122 C C . ALA A 1 271 ? -32.374 12.847 -7.885 1.00 68.38 271 ALA A C 1
ATOM 2124 O O . ALA A 1 271 ? -32.489 13.776 -7.081 1.00 68.38 271 ALA A O 1
ATOM 2125 N N . ALA A 1 272 ? -32.803 12.865 -9.159 1.00 59.88 272 ALA A N 1
ATOM 2126 C CA . ALA A 1 272 ? -33.379 14.043 -9.792 1.00 59.88 272 ALA A CA 1
ATOM 2127 C C . ALA A 1 272 ? -34.354 14.620 -8.788 1.00 59.88 272 ALA A C 1
ATOM 2129 O O . ALA A 1 272 ? -35.301 13.912 -8.443 1.00 59.88 272 ALA A O 1
ATOM 2130 N N . ALA A 1 273 ? -34.012 15.789 -8.222 1.00 53.44 273 ALA A N 1
ATOM 2131 C CA . ALA A 1 273 ? -34.738 16.350 -7.099 1.00 53.44 273 ALA A CA 1
ATOM 2132 C C . ALA A 1 273 ? -36.192 16.285 -7.517 1.00 53.44 273 ALA A C 1
ATOM 2134 O O . ALA A 1 273 ? -36.552 16.925 -8.510 1.00 53.44 273 ALA A O 1
ATOM 2135 N N . ALA A 1 274 ? -36.954 15.387 -6.881 1.00 50.53 274 ALA A N 1
ATOM 2136 C CA . ALA A 1 274 ? -38.346 15.207 -7.216 1.00 50.53 274 ALA A CA 1
ATOM 2137 C C . ALA A 1 274 ? -38.899 16.610 -7.079 1.00 50.53 274 ALA A C 1
ATOM 2139 O O . ALA A 1 274 ? -38.825 17.181 -5.991 1.00 50.53 274 ALA A O 1
ATOM 2140 N N . TRP A 1 275 ? -39.258 17.218 -8.210 1.00 48.94 275 TRP A N 1
ATOM 2141 C CA . TRP A 1 275 ? -39.769 18.569 -8.236 1.00 48.94 275 TRP A CA 1
ATOM 2142 C C . TRP A 1 275 ? -41.011 18.494 -7.362 1.00 48.94 275 TRP A C 1
ATOM 2144 O O . TRP A 1 275 ? -42.056 18.008 -7.792 1.00 48.94 275 TRP A O 1
ATOM 2154 N N . ILE A 1 276 ? -40.870 18.896 -6.100 1.00 56.66 276 ILE A N 1
ATOM 2155 C CA . ILE A 1 276 ? -41.996 19.213 -5.251 1.00 56.66 276 ILE A CA 1
ATOM 2156 C C . ILE A 1 276 ? -42.523 20.457 -5.938 1.00 56.66 276 ILE A C 1
ATOM 2158 O O . ILE A 1 276 ? -42.000 21.557 -5.751 1.00 56.66 276 ILE A O 1
ATOM 2162 N N . GLY A 1 277 ? -43.459 20.243 -6.867 1.00 60.59 277 GLY A N 1
ATOM 2163 C CA . GLY A 1 277 ? -44.171 21.322 -7.522 1.00 60.59 277 GLY A CA 1
ATOM 2164 C C . GLY A 1 277 ? -44.636 22.299 -6.446 1.00 60.59 277 GLY A C 1
ATOM 2165 O O . GLY A 1 277 ? -44.875 21.867 -5.311 1.00 60.59 277 GLY A O 1
ATOM 2166 N N . PRO A 1 278 ? -44.707 23.603 -6.757 1.00 60.94 278 PRO A N 1
ATOM 2167 C CA . PRO A 1 278 ? -45.115 24.601 -5.783 1.00 60.94 278 PRO A CA 1
ATOM 2168 C C . PRO A 1 278 ? -46.366 24.083 -5.087 1.00 60.94 278 PRO A C 1
ATOM 2170 O O . PRO A 1 278 ? -47.361 23.795 -5.755 1.00 60.94 278 PRO A O 1
ATOM 2173 N N . LEU A 1 279 ? -46.271 23.890 -3.766 1.00 58.38 279 LEU A N 1
ATOM 2174 C CA . LEU A 1 279 ? -47.423 23.627 -2.922 1.00 58.38 279 LEU A CA 1
ATOM 2175 C C . LEU A 1 279 ? -48.374 24.773 -3.225 1.00 58.38 279 LEU A C 1
ATOM 2177 O O . LEU A 1 279 ? -48.158 25.898 -2.774 1.00 58.38 279 LEU A O 1
ATOM 2181 N N . THR A 1 280 ? -49.368 24.517 -4.071 1.00 57.66 280 THR A N 1
ATOM 2182 C CA . THR A 1 280 ? -50.475 25.429 -4.271 1.00 57.66 280 THR A CA 1
ATOM 2183 C C . THR A 1 280 ? -51.070 25.578 -2.893 1.00 57.66 280 THR A C 1
ATOM 2185 O O . THR A 1 280 ? -51.720 24.665 -2.384 1.00 57.66 280 THR A O 1
ATOM 2188 N N . SER A 1 281 ? -50.758 26.703 -2.259 1.00 55.53 281 SER A N 1
ATOM 2189 C CA . SER A 1 281 ? -51.425 27.188 -1.076 1.00 55.53 281 SER A CA 1
ATOM 2190 C C . SER A 1 281 ? -52.884 27.347 -1.472 1.00 55.53 281 SER A C 1
ATOM 2192 O O . SER A 1 281 ? -53.296 28.390 -1.984 1.00 55.53 281 SER A O 1
ATOM 2194 N N . ALA A 1 282 ? -53.655 26.276 -1.302 1.00 54.84 282 ALA A N 1
ATOM 2195 C CA . ALA A 1 282 ? -55.090 26.361 -1.220 1.00 54.84 282 ALA A CA 1
ATOM 2196 C C . ALA A 1 282 ? -55.359 27.214 0.017 1.00 54.84 282 ALA A C 1
ATOM 2198 O O . ALA A 1 282 ? -55.349 26.753 1.154 1.00 54.84 282 ALA A O 1
ATOM 2199 N N . SER A 1 283 ? -55.482 28.509 -0.248 1.00 54.41 283 SER A N 1
ATOM 2200 C CA . SER A 1 283 ? -56.073 29.515 0.606 1.00 54.41 283 SER A CA 1
ATOM 2201 C C . SER A 1 283 ? -57.482 29.048 0.974 1.00 54.41 283 SER A C 1
ATOM 2203 O O . SER A 1 283 ? -58.459 29.451 0.345 1.00 54.41 283 SER A O 1
ATOM 2205 N N . THR A 1 284 ? -57.611 28.205 1.996 1.00 55.47 284 THR A N 1
ATOM 2206 C CA . THR A 1 284 ? -58.850 28.104 2.767 1.00 55.47 284 THR A CA 1
ATOM 2207 C C . THR A 1 284 ? -58.956 29.366 3.608 1.00 55.47 284 THR A C 1
ATOM 2209 O O . THR A 1 284 ? -58.515 29.443 4.753 1.00 55.47 284 THR A O 1
ATOM 2212 N N . ALA A 1 285 ? -59.487 30.397 2.960 1.00 55.94 285 ALA A N 1
ATOM 2213 C CA . ALA A 1 285 ? -60.112 31.519 3.617 1.00 55.94 285 ALA A CA 1
ATOM 2214 C C . ALA A 1 285 ? -61.323 31.018 4.422 1.00 55.94 285 ALA A C 1
ATOM 2216 O O . ALA A 1 285 ? -62.128 30.250 3.904 1.00 55.94 285 ALA A O 1
ATOM 2217 N N . GLY A 1 286 ? -61.459 31.519 5.650 1.00 54.41 286 GLY A N 1
ATOM 2218 C CA . GLY A 1 286 ? -62.714 31.503 6.404 1.00 54.41 286 GLY A CA 1
ATOM 2219 C C . GLY A 1 286 ? -62.829 30.390 7.440 1.00 54.41 286 GLY A C 1
ATOM 2220 O O . GLY A 1 286 ? -63.236 29.288 7.118 1.00 54.41 286 GLY A O 1
ATOM 2221 N N . GLU A 1 287 ? -62.493 30.686 8.695 1.00 52.53 287 GLU A N 1
ATOM 2222 C CA . GLU A 1 287 ? -63.496 31.043 9.714 1.00 52.53 287 GLU A CA 1
ATOM 2223 C C . GLU A 1 287 ? -62.781 31.345 11.042 1.00 52.53 287 GLU A C 1
ATOM 2225 O O . GLU A 1 287 ? -62.258 30.464 11.722 1.00 52.53 287 GLU A O 1
ATOM 2230 N N . ARG A 1 288 ? -62.729 32.629 11.416 1.00 46.53 288 ARG A N 1
ATOM 2231 C CA . ARG A 1 288 ? -62.462 33.035 12.799 1.00 46.53 288 ARG A CA 1
ATOM 2232 C C . ARG A 1 288 ? -63.770 32.868 13.568 1.00 46.53 288 ARG A C 1
ATOM 2234 O O . ARG A 1 288 ? -64.663 33.696 13.418 1.00 46.53 288 ARG A O 1
ATOM 2241 N N . LEU A 1 289 ? -63.860 31.828 14.388 1.00 49.00 289 LEU A N 1
ATOM 2242 C CA . LEU A 1 289 ? -64.856 31.738 15.454 1.00 49.00 289 LEU A CA 1
ATOM 2243 C C . LEU A 1 289 ? -64.466 32.720 16.570 1.00 49.00 289 LEU A C 1
ATOM 2245 O O . LEU A 1 289 ? -63.485 32.521 17.287 1.00 49.00 289 LEU A O 1
ATOM 2249 N N . ASP A 1 290 ? -65.213 33.819 16.643 1.00 54.06 290 ASP A N 1
ATOM 2250 C CA . ASP A 1 290 ? -65.197 34.811 17.716 1.00 54.06 290 ASP A CA 1
ATOM 2251 C C . ASP A 1 290 ? -65.927 34.241 18.944 1.00 54.06 290 ASP A C 1
ATOM 2253 O O . ASP A 1 290 ? -67.125 33.975 18.894 1.00 54.06 290 ASP A O 1
ATOM 2257 N N . TRP A 1 291 ? -65.199 34.041 20.044 1.00 50.22 291 TRP A N 1
ATOM 2258 C CA . TRP A 1 291 ? -65.736 33.520 21.307 1.00 50.22 291 TRP A CA 1
ATOM 2259 C C . TRP A 1 291 ? -66.111 34.625 22.312 1.00 50.22 291 TRP A C 1
ATOM 2261 O O . TRP A 1 291 ? -66.193 34.364 23.509 1.00 50.22 291 TRP A O 1
ATOM 2271 N N . SER A 1 292 ? -66.337 35.867 21.872 1.00 51.31 292 SER A N 1
ATOM 2272 C CA . SER A 1 292 ? -66.576 37.000 22.785 1.00 51.31 292 SER A CA 1
ATOM 2273 C C . SER A 1 292 ? -68.038 37.440 22.961 1.00 51.31 292 SER A C 1
ATOM 2275 O O . SER A 1 292 ? -68.287 38.538 23.463 1.00 51.31 292 SER A O 1
ATOM 2277 N N . ARG A 1 293 ? -69.032 36.605 22.620 1.00 47.75 293 ARG A N 1
ATOM 2278 C CA . ARG A 1 293 ? -70.450 36.888 22.933 1.00 47.75 293 ARG A CA 1
ATOM 2279 C C . ARG A 1 293 ? -71.265 35.642 23.300 1.00 47.75 293 ARG A C 1
ATOM 2281 O O . ARG A 1 293 ? -71.829 35.016 22.409 1.00 47.75 293 ARG A O 1
ATOM 2288 N N . ALA A 1 294 ? -71.359 35.354 24.598 1.00 47.47 294 ALA A N 1
ATOM 2289 C CA . ALA A 1 294 ? -72.570 34.978 25.353 1.00 47.47 294 ALA A CA 1
ATOM 2290 C C . ALA A 1 294 ? -72.169 34.546 26.769 1.00 47.47 294 ALA A C 1
ATOM 2292 O O . ALA A 1 294 ? -71.339 33.617 26.880 1.00 47.47 294 ALA A O 1
#

Foldseek 3Di:
DDLVVQLVVQLVVQLCCQQVVLVVVCVVPHPDFDPPSSVLSSVLSNLLSVLLSVVLVVCLVPPQLQAAPVSHDQWDKQFAFKKKFWKFWAPDPPHTDADPVRHGDTDIWMWGQDPPDPDRFIATPPPRHTDDQWDADPVRITMGGQWMFGDRDPPDGTWIWGAQWDPVPHPRTDFDDDQPRGKTATDVDGWIDHPVHPRIIIGRDVVSVVNSVVSLVVQLVSQLCSVPVSRPDDSVVSNVVSVVVSVCCNPPVSCVSSVVSPDDDPDDDDPPPPCPDPPPPPPPDDDDDDPPDD

Radius of gyration: 31.48 Å; chains: 1; bounding box: 107×57×77 Å

Sequence (294 aa):
MSLILLWLLVVLVLFALFWGGGLLAQGLWYQEVADLFPLRAIGAAVLVGSYLTLWVALDRRAPGKYDTLFEFAPEEQVPFEEFEAIRWVAVEPPKLKLDESGQPVEVVTRFRKDVGNRGEAFVAVGSGEPFRLNGVNRNGEAFMTVALRVQLDDSGEPIRFNAVLQEDPPGVPAYASGFEGRRFIEAGGERYIFADQLGIIHVPTPQVVAVSLVLNILLFVVWFIALWPILQFLPSHAAGLTLAFGFATMLIILPLLFQPNRQPPPAPPPAAAAWIGPLTSASTAGERLDWSRA